Protein AF-A0AAU5HQN7-F1 (afdb_monomer_lite)

Sequence (314 aa):
MLRGQLPGTGDSSRLAAVLTYIGVLVTASVALIGYSINLQTERRLGNEQDEQQRQLRLDAAMRAGQLISPRDSGSAHPAALASGLLALTKLDQAELAVVLLVDLWSCDPDGSQPEPPSGDQRLSKVSHETAILVIDEALRSASTSARLVAAELLCRNATRLHTCNSLHWPRAVDGCWDPTFSPKTKLLIVEALVRMTMSGPAEEGALRSVAVRLYAIWDGDPTPEVKGCIGKFIGKIIGRLDDFGVKQFVHGPKMEMVTIESLQAAARTAADNPDDYLAKLSNELGDALSEWATSCQAQPARPGALATAAALTQ

pLDDT: mean 87.56, std 15.26, range [36.75, 98.38]

Radius of gyration: 32.82 Å; chains: 1; bounding box: 65×96×111 Å

Structure (mmCIF, N/CA/C/O backbone):
data_AF-A0AAU5HQN7-F1
#
_entry.id   AF-A0AAU5HQN7-F1
#
loop_
_atom_site.group_PDB
_atom_site.id
_atom_site.type_symbol
_atom_site.label_atom_id
_atom_site.label_alt_id
_atom_site.label_comp_id
_atom_site.label_asym_id
_atom_site.label_entity_id
_atom_site.label_seq_id
_atom_site.pdbx_PDB_ins_code
_atom_site.Cartn_x
_atom_site.Cartn_y
_atom_site.Cartn_z
_atom_site.occupancy
_atom_site.B_iso_or_equiv
_atom_site.auth_seq_id
_atom_site.auth_comp_id
_atom_site.auth_asym_id
_atom_site.auth_atom_id
_atom_site.pdbx_PDB_model_num
ATOM 1 N N . MET A 1 1 ? 41.418 64.602 -77.510 1.00 43.66 1 MET A N 1
ATOM 2 C CA . MET A 1 1 ? 42.216 63.356 -77.413 1.00 43.66 1 MET A CA 1
ATOM 3 C C . MET A 1 1 ? 42.394 63.063 -75.930 1.00 43.66 1 MET A C 1
ATOM 5 O O . MET A 1 1 ? 42.769 63.985 -75.234 1.00 43.66 1 MET A O 1
ATOM 9 N N . LEU A 1 2 ? 42.076 61.921 -75.329 1.00 42.66 2 LEU A N 1
ATOM 10 C CA . LEU A 1 2 ? 41.657 60.595 -75.775 1.00 42.66 2 LEU A CA 1
ATOM 11 C C . LEU A 1 2 ? 40.648 60.085 -74.730 1.00 42.66 2 LEU A C 1
ATOM 13 O O . LEU A 1 2 ? 40.945 60.060 -73.540 1.00 42.66 2 LEU A O 1
ATOM 17 N N . ARG A 1 3 ? 39.448 59.709 -75.176 1.00 44.56 3 ARG A N 1
ATOM 18 C CA . ARG A 1 3 ? 38.412 59.069 -74.360 1.00 44.56 3 ARG A CA 1
ATOM 19 C C . ARG A 1 3 ? 38.615 57.561 -74.527 1.00 44.56 3 ARG A C 1
ATOM 21 O O . ARG A 1 3 ? 38.278 57.021 -75.574 1.00 44.56 3 ARG A O 1
ATOM 28 N N . GLY A 1 4 ? 39.249 56.915 -73.550 1.00 45.84 4 GLY A N 1
ATOM 29 C CA . GLY A 1 4 ? 39.449 55.465 -73.528 1.00 45.84 4 GLY A CA 1
ATOM 30 C C . GLY A 1 4 ? 38.243 54.769 -72.905 1.00 45.84 4 GLY A C 1
ATOM 31 O O . GLY A 1 4 ? 38.068 54.810 -71.691 1.00 45.84 4 GLY A O 1
ATOM 32 N N . GLN A 1 5 ? 37.398 54.160 -73.733 1.00 49.84 5 GLN A N 1
ATOM 33 C CA . GLN A 1 5 ? 36.413 53.174 -73.291 1.00 49.84 5 GLN A CA 1
ATOM 34 C C . GLN A 1 5 ? 37.139 51.850 -73.021 1.00 49.84 5 GLN A C 1
ATOM 36 O O . GLN A 1 5 ? 37.705 51.255 -73.935 1.00 49.84 5 GLN A O 1
ATOM 41 N N . LEU A 1 6 ? 37.129 51.407 -71.763 1.00 51.81 6 LEU A N 1
ATOM 42 C CA . LEU A 1 6 ? 37.539 50.060 -71.362 1.00 51.81 6 LEU A CA 1
ATOM 43 C C . LEU A 1 6 ? 36.405 49.066 -71.681 1.00 51.81 6 LEU A C 1
ATOM 45 O O . LEU A 1 6 ? 35.270 49.305 -71.260 1.00 51.81 6 LEU A O 1
ATOM 49 N N . PRO A 1 7 ? 36.674 47.965 -72.401 1.00 54.56 7 PRO A N 1
ATOM 50 C CA . PRO A 1 7 ? 35.694 46.918 -72.661 1.00 54.56 7 PRO A CA 1
ATOM 51 C C . PRO A 1 7 ? 35.665 45.881 -71.520 1.00 54.56 7 PRO A C 1
ATOM 53 O O . PRO A 1 7 ? 36.707 45.501 -70.996 1.00 54.56 7 PRO A O 1
ATOM 56 N N . GLY A 1 8 ? 34.468 45.379 -71.185 1.00 56.31 8 GLY A N 1
ATOM 57 C CA . GLY A 1 8 ? 34.268 44.046 -70.590 1.00 56.31 8 GLY A CA 1
ATOM 58 C C . GLY A 1 8 ? 34.309 43.914 -69.059 1.00 56.31 8 GLY A C 1
ATOM 59 O O . GLY A 1 8 ? 35.268 43.385 -68.513 1.00 56.31 8 GLY A O 1
ATOM 60 N N . THR A 1 9 ? 33.231 44.287 -68.356 1.00 57.66 9 THR A N 1
ATOM 61 C CA . THR A 1 9 ? 33.053 44.030 -66.901 1.00 57.66 9 THR A CA 1
ATOM 62 C C . THR A 1 9 ? 31.804 43.203 -66.541 1.00 57.66 9 THR A C 1
ATOM 64 O O . THR A 1 9 ? 31.598 42.884 -65.371 1.00 57.66 9 THR A O 1
ATOM 67 N N . GLY A 1 10 ? 30.977 42.806 -67.517 1.00 61.47 10 GLY A N 1
ATOM 68 C CA . GLY A 1 10 ? 29.719 42.077 -67.275 1.00 61.47 10 GLY A CA 1
ATOM 69 C C . GLY A 1 10 ? 29.874 40.573 -67.005 1.00 61.47 10 GLY A C 1
ATOM 70 O O . GLY A 1 10 ? 29.166 40.026 -66.158 1.00 61.47 10 GLY A O 1
ATOM 71 N N . ASP A 1 11 ? 30.820 39.908 -67.669 1.00 70.75 11 ASP A N 1
ATOM 72 C CA . ASP A 1 11 ? 30.970 38.446 -67.579 1.00 70.75 11 ASP A CA 1
ATOM 73 C C . ASP A 1 11 ? 31.655 38.002 -66.279 1.00 70.75 11 ASP A C 1
ATOM 75 O O . ASP A 1 11 ? 31.263 37.005 -65.669 1.00 70.75 11 ASP A O 1
ATOM 79 N N . SER A 1 12 ? 32.605 38.795 -65.778 1.00 77.19 12 SER A N 1
ATOM 80 C CA . SER A 1 12 ? 33.319 38.514 -64.526 1.00 77.19 12 SER A CA 1
ATOM 81 C C . SER A 1 12 ? 32.403 38.564 -63.298 1.00 77.19 12 SER A C 1
ATOM 83 O O . SER A 1 12 ? 32.567 37.773 -62.372 1.00 77.19 12 SER A O 1
ATOM 85 N N . SER A 1 13 ? 31.406 39.457 -63.289 1.00 79.56 13 SER A N 1
ATOM 86 C CA . SER A 1 13 ? 30.442 39.570 -62.184 1.00 79.56 13 SER A CA 1
ATOM 87 C C . SER A 1 13 ? 29.496 38.364 -62.119 1.00 79.56 13 SER A C 1
ATOM 89 O O . SER A 1 13 ? 29.226 37.850 -61.033 1.00 79.56 13 SER A O 1
ATOM 91 N N . ARG A 1 14 ? 29.051 37.854 -63.276 1.00 79.88 14 ARG A N 1
ATOM 92 C CA . ARG A 1 14 ? 28.218 36.643 -63.352 1.00 79.88 14 ARG A CA 1
ATOM 93 C C . ARG A 1 14 ? 28.992 35.398 -62.927 1.00 79.88 14 ARG A C 1
ATOM 95 O O . ARG A 1 14 ? 28.469 34.601 -62.155 1.00 79.88 14 ARG A O 1
ATOM 102 N N . LEU A 1 15 ? 30.243 35.265 -63.370 1.00 83.44 15 LEU A N 1
ATOM 103 C CA . LEU A 1 15 ? 31.128 34.180 -62.937 1.00 83.44 15 LEU A CA 1
ATOM 104 C C . LEU A 1 15 ? 31.364 34.204 -61.424 1.00 83.44 15 LEU A C 1
ATOM 106 O O . LEU A 1 15 ? 31.245 33.168 -60.775 1.00 83.44 15 LEU A O 1
ATOM 110 N N . ALA A 1 16 ? 31.623 35.380 -60.849 1.00 84.38 16 ALA A N 1
ATOM 111 C CA . ALA A 1 16 ? 31.795 35.523 -59.407 1.00 84.38 16 ALA A CA 1
ATOM 112 C C . ALA A 1 16 ? 30.537 35.097 -58.628 1.00 84.38 16 ALA A C 1
ATOM 114 O O . ALA A 1 16 ? 30.653 34.361 -57.652 1.00 84.38 16 ALA A O 1
ATOM 115 N N . ALA A 1 17 ? 29.342 35.494 -59.078 1.00 84.88 17 ALA A N 1
ATOM 116 C CA . ALA A 1 17 ? 28.079 35.123 -58.434 1.00 84.88 17 ALA A CA 1
ATOM 117 C C . ALA A 1 17 ? 27.776 33.614 -58.511 1.00 84.88 17 ALA A C 1
ATOM 119 O O . ALA A 1 17 ? 27.265 33.026 -57.559 1.00 84.88 17 ALA A O 1
ATOM 120 N N . VAL A 1 18 ? 28.109 32.965 -59.631 1.00 89.38 18 VAL A N 1
ATOM 121 C CA . VAL A 1 18 ? 27.961 31.508 -59.771 1.00 89.38 18 VAL A CA 1
ATOM 122 C C . VAL A 1 18 ? 28.929 30.780 -58.838 1.00 89.38 18 VAL A C 1
ATOM 124 O O . VAL A 1 18 ? 28.530 29.840 -58.153 1.00 89.38 18 VAL A O 1
ATOM 127 N N . LEU A 1 19 ? 30.181 31.234 -58.754 1.00 89.31 19 LEU A N 1
ATOM 128 C CA . LEU A 1 19 ? 31.182 30.635 -57.871 1.00 89.31 19 LEU A CA 1
ATOM 129 C C . LEU A 1 19 ? 30.823 30.794 -56.389 1.00 89.31 19 LEU A C 1
ATOM 131 O O . LEU A 1 19 ? 30.976 29.838 -55.629 1.00 89.31 19 LEU A O 1
ATOM 135 N N . THR A 1 20 ? 30.306 31.953 -55.968 1.00 90.75 20 THR A N 1
ATOM 136 C CA . THR A 1 20 ? 29.852 32.144 -54.582 1.00 90.75 20 THR A CA 1
ATOM 137 C C . THR A 1 20 ? 28.636 31.284 -54.260 1.00 90.75 20 THR A C 1
ATOM 139 O O . THR A 1 20 ? 28.609 30.660 -53.201 1.00 90.75 20 THR A O 1
ATOM 142 N N . TYR A 1 21 ? 27.668 31.175 -55.175 1.00 90.94 21 TYR A N 1
ATOM 143 C CA . TYR A 1 21 ? 26.516 30.288 -55.002 1.00 90.94 21 TYR A CA 1
ATOM 144 C C . TYR A 1 21 ? 26.943 28.822 -54.852 1.00 90.94 21 TYR A C 1
ATOM 146 O O . TYR A 1 21 ? 26.513 28.153 -53.913 1.00 90.94 21 TYR A O 1
ATOM 154 N N . ILE A 1 22 ? 27.846 28.339 -55.716 1.00 93.19 22 ILE A N 1
ATOM 155 C CA . ILE A 1 22 ? 28.408 26.984 -55.615 1.00 93.19 22 ILE A CA 1
ATOM 156 C C . ILE A 1 22 ? 29.134 26.803 -54.277 1.00 93.19 22 ILE A C 1
ATOM 158 O O . ILE A 1 22 ? 28.913 25.801 -53.600 1.00 93.19 22 ILE A O 1
ATOM 162 N N . GLY A 1 23 ? 29.944 27.777 -53.852 1.00 92.62 23 GLY A N 1
ATOM 163 C CA . GLY A 1 23 ? 30.640 27.727 -52.563 1.00 92.62 23 GLY A CA 1
ATOM 164 C C . GLY A 1 23 ? 29.683 27.596 -51.370 1.00 92.62 23 GLY A C 1
ATOM 165 O O . GLY A 1 23 ? 29.909 26.772 -50.479 1.00 92.62 23 GLY A O 1
ATOM 166 N N . VAL A 1 24 ? 28.573 28.342 -51.375 1.00 93.56 24 VAL A N 1
ATOM 167 C CA . VAL A 1 24 ? 27.537 28.253 -50.331 1.00 93.56 24 VAL A CA 1
ATOM 168 C C . VAL A 1 24 ? 26.838 26.893 -50.367 1.00 93.56 24 VAL A C 1
ATOM 170 O O . VAL A 1 24 ? 26.651 26.281 -49.318 1.00 93.56 24 VAL A O 1
ATOM 173 N N . LEU A 1 25 ? 26.500 26.385 -51.554 1.00 93.25 25 LEU A N 1
ATOM 174 C CA . LEU A 1 25 ? 25.797 25.108 -51.714 1.00 93.25 25 LEU A CA 1
ATOM 175 C C . LEU A 1 25 ? 26.663 23.924 -51.255 1.00 93.25 25 LEU A C 1
ATOM 177 O O . LEU A 1 25 ? 26.183 23.041 -50.540 1.00 93.25 25 LEU A O 1
ATOM 181 N N . VAL A 1 26 ? 27.960 23.939 -51.578 1.00 94.38 26 VAL A N 1
ATOM 182 C CA . VAL A 1 26 ? 28.929 22.943 -51.092 1.00 94.38 26 VAL A CA 1
ATOM 183 C C . VAL A 1 26 ? 29.040 23.001 -49.567 1.00 94.38 26 VAL A C 1
ATOM 185 O O . VAL A 1 26 ? 28.938 21.966 -48.910 1.00 94.38 26 VAL A O 1
ATOM 188 N N . THR A 1 27 ? 29.161 24.199 -48.988 1.00 92.81 27 THR A N 1
ATOM 189 C CA . THR A 1 27 ? 29.257 24.373 -47.527 1.00 92.81 27 THR A CA 1
ATOM 190 C C . THR A 1 27 ? 27.991 23.884 -46.815 1.00 92.81 27 THR A C 1
ATOM 192 O O . THR A 1 27 ? 28.081 23.146 -45.834 1.00 92.81 27 THR A O 1
ATOM 195 N N . ALA A 1 28 ? 26.805 24.222 -47.332 1.00 92.00 28 ALA A N 1
ATOM 196 C CA . ALA A 1 28 ? 25.529 23.772 -46.775 1.00 92.00 28 ALA A CA 1
ATOM 197 C C . ALA A 1 28 ? 25.362 22.245 -46.868 1.00 92.00 28 ALA A C 1
ATOM 199 O O . ALA A 1 28 ? 24.887 21.617 -45.923 1.00 92.00 28 ALA A O 1
ATOM 200 N N . SER A 1 29 ? 25.802 21.635 -47.973 1.00 92.25 29 SER A N 1
ATOM 201 C CA . SER A 1 29 ? 25.748 20.179 -48.158 1.00 92.25 29 SER A CA 1
ATOM 202 C C . SER A 1 29 ? 26.649 19.452 -47.158 1.00 92.25 29 SER A C 1
ATOM 204 O O . SER A 1 29 ? 26.220 18.489 -46.528 1.00 92.25 29 SER A O 1
ATOM 206 N N . VAL A 1 30 ? 27.873 19.948 -46.949 1.00 94.81 30 VAL A N 1
ATOM 207 C CA . VAL A 1 30 ? 28.801 19.398 -45.948 1.00 94.81 30 VAL A CA 1
ATOM 208 C C . VAL A 1 30 ? 28.237 19.550 -44.531 1.00 94.81 30 VAL A C 1
ATOM 210 O O . VAL A 1 30 ? 28.310 18.604 -43.748 1.00 94.81 30 VAL A O 1
ATOM 213 N N . ALA A 1 31 ? 27.612 20.688 -44.211 1.00 92.62 31 ALA A N 1
ATOM 214 C CA . ALA A 1 31 ? 26.986 20.912 -42.907 1.00 92.62 31 ALA A CA 1
ATOM 215 C C . ALA A 1 31 ? 25.804 19.960 -42.646 1.00 92.62 31 ALA A C 1
ATOM 217 O O . ALA A 1 31 ? 25.703 19.399 -41.556 1.00 92.62 31 ALA A O 1
ATOM 218 N N . LEU A 1 32 ? 24.940 19.726 -43.643 1.00 93.31 32 LEU A N 1
ATOM 219 C CA . LEU A 1 32 ? 23.824 18.778 -43.525 1.00 93.31 32 LEU A CA 1
ATOM 220 C C . LEU A 1 32 ? 24.306 17.335 -43.355 1.00 93.31 32 LEU A C 1
ATOM 222 O O . LEU A 1 32 ? 23.774 16.610 -42.514 1.00 93.31 32 LEU A O 1
ATOM 226 N N . ILE A 1 33 ? 25.335 16.929 -44.104 1.00 94.69 33 ILE A N 1
ATOM 227 C CA . ILE A 1 33 ? 25.952 15.607 -43.944 1.00 94.69 33 ILE A CA 1
ATOM 228 C C . ILE A 1 33 ? 26.532 15.480 -42.531 1.00 94.69 33 ILE A C 1
ATOM 230 O O . ILE A 1 33 ? 26.215 14.513 -41.839 1.00 94.69 33 ILE A O 1
ATOM 234 N N . GLY A 1 34 ? 27.287 16.479 -42.064 1.00 93.12 34 GLY A N 1
ATOM 235 C CA . GLY A 1 34 ? 27.843 16.508 -40.709 1.00 93.12 34 GLY A CA 1
ATOM 236 C C . GLY A 1 34 ? 26.772 16.405 -39.621 1.00 93.12 34 GLY A C 1
ATOM 237 O O . GLY A 1 34 ? 26.901 15.592 -38.709 1.00 93.12 34 GLY A O 1
ATOM 238 N N . TYR A 1 35 ? 25.673 17.150 -39.756 1.00 94.50 35 TYR A N 1
ATOM 239 C CA . TYR A 1 35 ? 24.540 17.074 -38.834 1.00 94.50 35 TYR A CA 1
ATOM 240 C C . TYR A 1 35 ? 23.875 15.690 -38.841 1.00 94.50 35 TYR A C 1
ATOM 242 O O . TYR A 1 35 ? 23.595 15.136 -37.780 1.00 94.50 35 TYR A O 1
ATOM 250 N N . SER A 1 36 ? 23.663 15.097 -40.022 1.00 90.00 36 SER A N 1
ATOM 251 C CA . SER A 1 36 ? 23.055 13.765 -40.135 1.00 90.00 36 SER A CA 1
ATOM 252 C C . SER A 1 36 ? 23.919 12.669 -39.503 1.00 90.00 36 SER A C 1
ATOM 254 O O . SER A 1 36 ? 23.389 11.794 -38.817 1.00 90.00 36 SER A O 1
ATOM 256 N N . ILE A 1 37 ? 25.244 12.757 -39.670 1.00 93.94 37 ILE A N 1
ATOM 257 C CA . ILE A 1 37 ? 26.203 11.849 -39.038 1.00 93.94 37 ILE A CA 1
ATOM 258 C C . ILE A 1 37 ? 26.160 12.039 -37.522 1.00 93.94 37 ILE A C 1
ATOM 260 O O . ILE A 1 37 ? 26.040 11.046 -36.811 1.00 93.94 37 ILE A O 1
ATOM 264 N N . ASN A 1 38 ? 26.163 13.287 -37.034 1.00 92.69 38 ASN A N 1
ATOM 265 C CA . ASN A 1 38 ? 26.100 13.569 -35.600 1.00 92.69 38 ASN A CA 1
ATOM 266 C C . ASN A 1 38 ? 24.829 12.991 -34.952 1.00 92.69 38 ASN A C 1
ATOM 268 O O . ASN A 1 38 ? 24.885 12.361 -33.899 1.00 92.69 38 ASN A O 1
ATOM 272 N N . LEU A 1 39 ? 23.682 13.123 -35.623 1.00 91.12 39 LEU A N 1
ATOM 273 C CA . LEU A 1 39 ? 22.413 12.594 -35.123 1.00 91.12 39 LEU A CA 1
ATOM 274 C C . LEU A 1 39 ? 22.401 11.056 -35.069 1.00 91.12 39 LEU A C 1
ATOM 276 O O . LEU A 1 39 ? 21.823 10.460 -34.160 1.00 91.12 39 LEU A O 1
ATOM 280 N N . GLN A 1 40 ? 23.032 10.392 -36.042 1.00 89.50 40 GLN A N 1
ATOM 281 C CA . GLN A 1 40 ? 23.175 8.936 -36.032 1.00 89.50 40 GLN A CA 1
ATOM 282 C C . GLN A 1 40 ? 24.149 8.468 -34.951 1.00 89.50 40 GLN A C 1
ATOM 284 O O . GLN A 1 40 ? 23.870 7.472 -34.283 1.00 89.50 40 GLN A O 1
ATOM 289 N N . THR A 1 41 ? 25.259 9.183 -34.747 1.00 92.69 41 THR A N 1
ATOM 290 C CA . THR A 1 41 ? 26.216 8.859 -33.685 1.00 92.69 41 THR A CA 1
ATOM 291 C C . THR A 1 41 ? 25.608 9.058 -32.306 1.00 92.69 41 THR A C 1
ATOM 293 O O . THR A 1 41 ? 25.773 8.183 -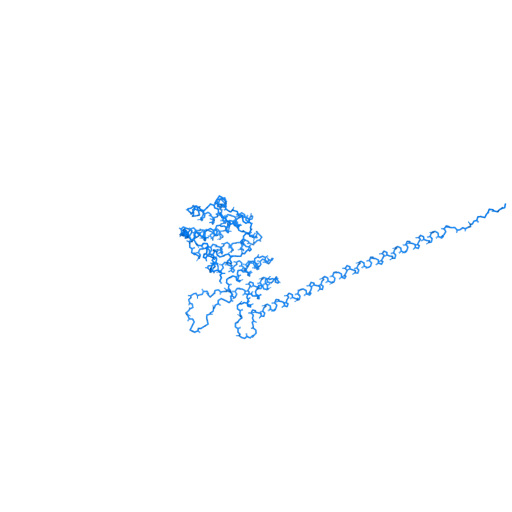31.467 1.00 92.69 41 THR A O 1
ATOM 296 N N . GLU A 1 42 ? 24.837 10.124 -32.080 1.00 91.94 42 GLU A N 1
ATOM 297 C CA . GLU A 1 42 ? 24.133 10.352 -30.811 1.00 91.94 42 GLU A CA 1
ATOM 298 C C . GLU A 1 42 ? 23.112 9.245 -30.523 1.00 91.94 42 GLU A C 1
ATOM 300 O O . GLU A 1 42 ? 23.083 8.708 -29.419 1.00 91.94 42 GLU A O 1
ATOM 305 N N . ARG A 1 43 ? 22.326 8.825 -31.526 1.00 91.88 43 ARG A N 1
ATOM 306 C CA . ARG A 1 43 ? 21.388 7.698 -31.371 1.00 91.88 43 ARG A CA 1
ATOM 307 C C . ARG A 1 43 ? 22.098 6.380 -31.091 1.00 91.88 43 ARG A C 1
ATOM 309 O O . ARG A 1 43 ? 21.640 5.605 -30.260 1.00 91.88 43 ARG A O 1
ATOM 316 N N . ARG A 1 44 ? 23.205 6.111 -31.786 1.00 92.12 44 ARG A N 1
ATOM 317 C CA . ARG A 1 44 ? 23.986 4.891 -31.573 1.00 92.12 44 ARG A CA 1
ATOM 318 C C . ARG A 1 44 ? 24.626 4.878 -30.186 1.00 92.12 44 ARG A C 1
ATOM 320 O O . ARG A 1 44 ? 24.531 3.862 -29.511 1.00 92.12 44 ARG A O 1
ATOM 327 N N . LEU A 1 45 ? 25.216 5.994 -29.759 1.00 93.19 45 LEU A N 1
ATOM 328 C CA . LEU A 1 45 ? 25.787 6.142 -28.421 1.00 93.19 45 LEU A CA 1
ATOM 329 C C . LEU A 1 45 ? 24.714 5.991 -27.339 1.00 93.19 45 LEU A C 1
ATOM 331 O O . LEU A 1 45 ? 24.958 5.299 -26.359 1.00 93.19 45 LEU A O 1
ATOM 335 N N . GLY A 1 46 ? 23.522 6.563 -27.541 1.00 91.69 46 GLY A N 1
ATOM 336 C CA . GLY A 1 46 ? 22.384 6.367 -26.639 1.00 91.69 46 GLY A CA 1
ATOM 337 C C . GLY A 1 46 ? 21.987 4.894 -26.520 1.00 91.69 46 GLY A C 1
ATOM 338 O O . GLY A 1 46 ? 21.914 4.364 -25.418 1.00 91.69 46 GLY A O 1
ATOM 339 N N . ASN A 1 47 ? 21.841 4.196 -27.651 1.00 92.44 47 ASN A N 1
ATOM 340 C CA . ASN A 1 47 ? 21.509 2.769 -27.651 1.00 92.44 47 ASN A CA 1
ATOM 341 C C . ASN A 1 47 ? 22.600 1.905 -26.990 1.00 92.44 47 ASN A C 1
ATOM 343 O O . ASN A 1 47 ? 22.279 0.980 -26.248 1.00 92.44 47 ASN A O 1
ATOM 347 N N . GLU A 1 48 ? 23.882 2.192 -27.247 1.00 93.31 48 GLU A N 1
ATOM 348 C CA . GLU A 1 48 ? 25.006 1.472 -26.631 1.00 93.31 48 GLU A CA 1
ATOM 349 C C . GLU A 1 48 ? 25.054 1.710 -25.110 1.00 93.31 48 GLU A C 1
ATOM 351 O O . GLU A 1 48 ? 25.307 0.774 -24.350 1.00 93.31 48 GLU A O 1
ATOM 356 N N . GLN A 1 49 ? 24.754 2.929 -24.646 1.00 92.25 49 GLN A N 1
ATOM 357 C CA . GLN A 1 49 ? 24.642 3.245 -23.218 1.00 92.25 49 GLN A CA 1
ATOM 358 C C . GLN A 1 49 ? 23.461 2.526 -22.557 1.00 92.25 49 GLN A C 1
ATOM 360 O O . GLN A 1 49 ? 23.635 1.936 -21.489 1.00 92.25 49 GLN A O 1
ATOM 365 N N . ASP A 1 50 ? 22.291 2.512 -23.197 1.00 90.62 50 ASP A N 1
ATOM 366 C CA . ASP A 1 50 ? 21.108 1.807 -22.695 1.00 90.62 50 ASP A CA 1
ATOM 367 C C . ASP A 1 50 ? 21.354 0.294 -22.596 1.00 90.62 50 ASP A C 1
ATOM 369 O O . ASP A 1 50 ? 20.977 -0.347 -21.608 1.00 90.62 50 ASP A O 1
ATOM 373 N N . GLU A 1 51 ? 22.031 -0.292 -23.589 1.00 92.44 51 GLU A N 1
ATOM 374 C CA . GLU A 1 51 ? 22.398 -1.707 -23.580 1.00 92.44 51 GLU A CA 1
ATOM 375 C C . GLU A 1 51 ? 23.406 -2.025 -22.468 1.00 92.44 51 GLU A C 1
ATOM 377 O O . GLU A 1 51 ? 23.195 -2.972 -21.705 1.00 92.44 51 GLU A O 1
ATOM 382 N N . GLN A 1 52 ? 24.453 -1.210 -22.306 1.00 91.31 52 GLN A N 1
ATOM 383 C CA . GLN A 1 52 ? 25.412 -1.358 -21.207 1.00 91.31 52 GLN A CA 1
ATOM 384 C C . GLN A 1 52 ? 24.728 -1.222 -19.843 1.00 91.31 52 GLN A C 1
ATOM 386 O O . GLN A 1 52 ? 24.958 -2.038 -18.950 1.00 91.31 52 GLN A O 1
ATOM 391 N N . GLN A 1 53 ? 23.834 -0.246 -19.678 1.00 87.19 53 GLN A N 1
ATOM 392 C CA . GLN A 1 53 ? 23.074 -0.067 -18.444 1.00 87.19 53 GLN A CA 1
ATOM 393 C C . GLN A 1 53 ? 22.173 -1.273 -18.161 1.00 87.19 53 GLN A C 1
ATOM 395 O O . GLN A 1 53 ? 22.075 -1.716 -17.015 1.00 87.19 53 GLN A O 1
ATOM 400 N N . ARG A 1 54 ? 21.545 -1.851 -19.191 1.00 85.56 54 ARG A N 1
ATOM 401 C CA . ARG A 1 54 ? 20.754 -3.079 -19.056 1.00 85.56 54 ARG A CA 1
ATOM 402 C C . ARG A 1 54 ? 21.620 -4.270 -18.648 1.00 85.56 54 ARG A C 1
ATOM 404 O O . ARG A 1 54 ? 21.220 -5.013 -17.753 1.00 85.56 54 ARG A O 1
ATOM 411 N N . GLN A 1 55 ? 22.799 -4.436 -19.245 1.00 89.62 55 GLN A N 1
ATOM 412 C CA . GLN A 1 55 ? 23.745 -5.496 -18.878 1.00 89.62 55 GLN A CA 1
ATOM 413 C C . GLN A 1 55 ? 24.226 -5.347 -17.429 1.00 89.62 55 GLN A C 1
ATOM 415 O O . GLN A 1 55 ? 24.207 -6.321 -16.679 1.00 89.62 55 GLN A O 1
ATOM 420 N N . LEU A 1 56 ? 24.570 -4.128 -17.002 1.00 89.69 56 LEU A N 1
ATOM 421 C CA . LEU A 1 56 ? 24.967 -3.846 -15.620 1.00 89.69 56 LEU A CA 1
ATOM 422 C C . LEU A 1 56 ? 23.830 -4.120 -14.630 1.00 89.69 56 LEU A C 1
ATOM 424 O O . LEU A 1 56 ? 24.072 -4.683 -13.565 1.00 89.69 56 LEU A O 1
ATOM 428 N N . ARG A 1 57 ? 22.583 -3.774 -14.979 1.00 85.56 57 ARG A N 1
ATOM 429 C CA . ARG A 1 57 ? 21.406 -4.096 -14.155 1.00 85.56 57 ARG A CA 1
ATOM 430 C C . ARG A 1 57 ? 21.191 -5.602 -14.028 1.00 85.56 57 ARG A C 1
ATOM 432 O O . ARG A 1 57 ? 20.873 -6.067 -12.937 1.00 85.56 57 ARG A O 1
ATOM 439 N N . LEU A 1 58 ? 21.390 -6.359 -15.107 1.00 88.06 58 LEU A N 1
ATOM 440 C CA . LEU A 1 58 ? 21.287 -7.819 -15.089 1.00 88.06 58 LEU A CA 1
ATOM 441 C C . LEU A 1 58 ? 22.397 -8.462 -14.253 1.00 88.06 58 LEU A C 1
ATOM 443 O O . LEU A 1 58 ? 22.089 -9.309 -13.419 1.00 88.06 58 LEU A O 1
ATOM 447 N N . ASP A 1 59 ? 23.656 -8.039 -14.405 1.00 90.06 59 ASP A N 1
ATOM 448 C CA . ASP A 1 59 ? 24.760 -8.541 -13.571 1.00 90.06 59 ASP A CA 1
ATOM 449 C C . ASP A 1 59 ? 24.527 -8.196 -12.089 1.00 90.06 59 ASP A C 1
ATOM 451 O O . ASP A 1 59 ? 24.644 -9.053 -11.214 1.00 90.06 59 ASP A O 1
ATOM 455 N N . ALA A 1 60 ? 24.082 -6.971 -11.790 1.00 86.75 60 ALA A N 1
ATOM 456 C CA . ALA A 1 60 ? 23.726 -6.574 -10.430 1.00 86.75 60 ALA A CA 1
ATOM 457 C C . ALA A 1 60 ? 22.575 -7.422 -9.854 1.00 86.75 60 ALA A C 1
ATOM 459 O O . ALA A 1 60 ? 22.661 -7.862 -8.707 1.00 86.75 60 ALA A O 1
ATOM 460 N N . ALA A 1 61 ? 21.536 -7.715 -10.644 1.00 86.81 61 ALA A N 1
ATOM 461 C CA . ALA A 1 61 ? 20.433 -8.580 -10.229 1.00 86.81 61 ALA A CA 1
ATOM 462 C C . ALA A 1 61 ? 20.890 -10.035 -10.022 1.00 86.81 61 ALA A C 1
ATOM 464 O O . ALA A 1 61 ? 20.493 -10.674 -9.048 1.00 86.81 61 ALA A O 1
ATOM 465 N N . MET A 1 62 ? 21.778 -10.550 -10.880 1.00 87.38 62 MET A N 1
ATOM 466 C CA . MET A 1 62 ? 22.379 -11.877 -10.719 1.00 87.38 62 MET A CA 1
ATOM 467 C C . MET A 1 62 ? 23.204 -11.969 -9.433 1.00 87.38 62 MET A C 1
ATOM 469 O O . MET A 1 62 ? 23.076 -12.945 -8.694 1.00 87.38 62 MET A O 1
ATOM 473 N N . ARG A 1 63 ? 24.013 -10.948 -9.127 1.00 87.94 63 ARG A N 1
ATOM 474 C CA . ARG A 1 63 ? 24.769 -10.871 -7.867 1.00 87.94 63 ARG A CA 1
ATOM 475 C C . ARG A 1 63 ? 23.842 -10.771 -6.658 1.00 87.94 63 ARG A C 1
ATOM 477 O O . ARG A 1 63 ? 24.071 -11.462 -5.672 1.00 87.94 63 ARG A O 1
ATOM 484 N N . ALA A 1 64 ? 22.768 -9.985 -6.742 1.00 86.31 64 ALA A N 1
ATOM 485 C CA . ALA A 1 64 ? 21.750 -9.927 -5.695 1.00 86.31 64 ALA A CA 1
ATOM 486 C C . ALA A 1 64 ? 21.086 -11.300 -5.470 1.00 86.31 64 ALA A C 1
ATOM 488 O O . ALA A 1 64 ? 20.916 -11.717 -4.328 1.00 86.31 64 ALA A O 1
ATOM 489 N N . GLY A 1 65 ? 20.807 -12.053 -6.538 1.00 81.94 65 GLY A N 1
ATOM 490 C CA . GLY A 1 65 ? 20.324 -13.434 -6.449 1.00 81.94 65 GLY A CA 1
ATOM 491 C C . GLY A 1 65 ? 21.330 -14.393 -5.799 1.00 81.94 65 GLY A C 1
ATOM 492 O O . GLY A 1 65 ? 20.941 -15.235 -4.991 1.00 81.94 65 GLY A O 1
ATOM 493 N N . GLN A 1 66 ? 22.630 -14.237 -6.074 1.00 86.88 66 GLN A N 1
ATOM 494 C CA . GLN A 1 66 ? 23.689 -15.027 -5.424 1.00 86.88 66 GLN A CA 1
ATOM 495 C C . GLN A 1 66 ? 23.785 -14.763 -3.915 1.00 86.88 66 GLN A C 1
ATOM 497 O O . GLN A 1 66 ? 24.101 -15.681 -3.164 1.00 86.88 66 GLN A O 1
ATOM 502 N N . LEU A 1 67 ? 23.472 -13.545 -3.455 1.00 82.69 67 LEU A N 1
ATOM 503 C CA . LEU A 1 67 ? 23.370 -13.249 -2.019 1.00 82.69 67 LEU A CA 1
ATOM 504 C C . LEU A 1 67 ? 22.188 -13.975 -1.362 1.00 82.69 67 LEU A C 1
ATOM 506 O O . LEU A 1 67 ? 22.243 -14.282 -0.172 1.00 82.69 67 LEU A O 1
ATOM 510 N N . ILE A 1 68 ? 21.133 -14.252 -2.134 1.00 83.69 68 ILE A N 1
ATOM 511 C CA . ILE A 1 68 ? 19.931 -14.944 -1.659 1.00 83.69 68 ILE A CA 1
ATOM 512 C C . ILE A 1 68 ? 20.139 -16.462 -1.589 1.00 83.69 68 ILE A C 1
ATOM 514 O O . ILE A 1 68 ? 19.6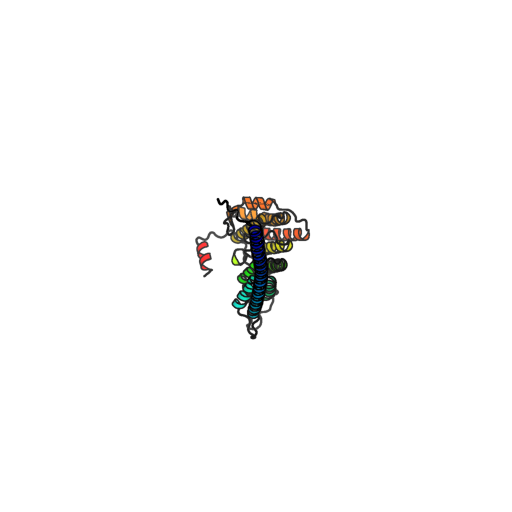16 -17.119 -0.690 1.00 83.69 68 ILE A O 1
ATOM 518 N N . SER A 1 69 ? 20.931 -17.015 -2.509 1.00 81.62 69 SER A N 1
ATOM 519 C CA . SER A 1 69 ? 21.260 -18.444 -2.587 1.00 81.62 69 SER A CA 1
ATOM 520 C C . SER A 1 69 ? 22.780 -18.658 -2.599 1.00 81.62 69 SER A C 1
ATOM 522 O O . SER A 1 69 ? 23.364 -18.806 -3.680 1.00 81.62 69 SER A O 1
ATOM 524 N N . PRO A 1 70 ? 23.438 -18.671 -1.422 1.00 77.50 70 PRO A N 1
ATOM 525 C CA . PRO A 1 70 ? 24.859 -18.971 -1.329 1.00 77.50 70 PRO A CA 1
ATOM 526 C C . PRO A 1 70 ? 25.137 -20.350 -1.935 1.00 77.50 70 PRO A C 1
ATOM 528 O O . PRO A 1 70 ? 24.377 -21.294 -1.731 1.00 77.50 70 PRO A O 1
ATOM 531 N N . ARG A 1 71 ? 26.224 -20.467 -2.704 1.00 76.31 71 ARG A N 1
ATOM 532 C CA . ARG A 1 71 ? 26.647 -21.753 -3.292 1.00 76.31 71 ARG A CA 1
ATOM 533 C C . ARG A 1 71 ? 27.178 -22.726 -2.245 1.00 76.31 71 ARG A C 1
ATOM 535 O O . ARG A 1 71 ? 27.080 -23.935 -2.433 1.00 76.31 71 ARG A O 1
ATOM 542 N N . ASP A 1 72 ? 27.733 -22.189 -1.168 1.00 76.31 72 ASP A N 1
ATOM 543 C CA . ASP A 1 72 ? 28.185 -22.972 -0.031 1.00 76.31 72 ASP A CA 1
ATOM 544 C C . ASP A 1 72 ? 26.966 -23.310 0.824 1.00 76.31 72 ASP A C 1
ATOM 546 O O . ASP A 1 72 ? 26.111 -22.457 1.044 1.00 76.31 72 ASP A O 1
ATOM 550 N N . SER A 1 73 ? 26.874 -24.554 1.291 1.00 67.81 73 SER A N 1
ATOM 551 C CA . SER A 1 73 ? 25.702 -25.173 1.933 1.00 67.81 73 SER A CA 1
ATOM 552 C C . SER A 1 73 ? 25.235 -24.541 3.261 1.00 67.81 73 SER A C 1
ATOM 554 O O . SER A 1 73 ? 24.536 -25.190 4.036 1.00 67.81 73 SER A O 1
ATOM 556 N N . GLY A 1 74 ? 25.635 -23.305 3.561 1.00 78.06 74 GLY A N 1
ATOM 557 C CA . GLY A 1 74 ? 25.170 -22.524 4.699 1.00 78.06 74 GLY A CA 1
ATOM 558 C C . GLY A 1 74 ? 23.871 -21.773 4.402 1.00 78.06 74 GLY A C 1
ATOM 559 O O . GLY A 1 74 ? 23.598 -21.366 3.272 1.00 78.06 74 GLY A O 1
ATOM 560 N N . SER A 1 75 ? 23.064 -21.552 5.440 1.00 79.00 75 SER A N 1
ATOM 561 C CA . SER A 1 75 ? 21.949 -20.611 5.361 1.00 79.00 75 SER A CA 1
ATOM 562 C C . SER A 1 75 ? 22.482 -19.204 5.071 1.00 79.00 75 SER A C 1
ATOM 564 O O . SER A 1 75 ? 23.469 -18.754 5.655 1.00 79.00 75 SER A O 1
ATOM 566 N N . ALA A 1 76 ? 21.841 -18.502 4.135 1.00 84.00 76 ALA A N 1
ATOM 567 C CA . ALA A 1 76 ? 22.198 -17.125 3.829 1.00 84.00 76 ALA A CA 1
ATOM 568 C C . ALA A 1 76 ? 22.047 -16.248 5.079 1.00 84.00 76 ALA A C 1
ATOM 570 O O . ALA A 1 76 ? 21.040 -16.328 5.786 1.00 84.00 76 ALA A O 1
ATOM 571 N N . HIS A 1 77 ? 23.031 -15.383 5.327 1.00 88.06 77 HIS A N 1
ATOM 572 C CA . HIS A 1 77 ? 22.954 -14.427 6.425 1.00 88.06 77 HIS A CA 1
ATOM 573 C C . HIS A 1 77 ? 21.748 -13.485 6.208 1.00 88.06 77 HIS A C 1
ATOM 575 O O . HIS A 1 77 ? 21.627 -12.925 5.114 1.00 88.06 77 HIS A O 1
ATOM 581 N N . PRO A 1 78 ? 20.887 -13.229 7.215 1.00 88.50 78 PRO A N 1
ATOM 582 C CA . PRO A 1 78 ? 19.679 -12.408 7.050 1.00 88.50 78 PRO A CA 1
ATOM 583 C C . PRO A 1 78 ? 19.940 -11.020 6.450 1.00 88.50 78 PRO A C 1
ATOM 585 O O . PRO A 1 78 ? 19.193 -10.552 5.596 1.00 88.50 78 PRO A O 1
ATOM 588 N N . ALA A 1 79 ? 21.053 -10.381 6.829 1.00 89.44 79 ALA A N 1
ATOM 589 C CA . ALA A 1 79 ? 21.458 -9.100 6.244 1.00 89.44 79 ALA A CA 1
ATOM 590 C C . ALA A 1 79 ? 21.747 -9.193 4.732 1.00 89.44 79 ALA A C 1
ATOM 592 O O . ALA A 1 79 ? 21.389 -8.283 3.990 1.00 89.44 79 ALA A O 1
ATOM 593 N N . ALA A 1 80 ? 22.343 -10.295 4.259 1.00 91.12 80 ALA A N 1
ATOM 594 C CA . ALA A 1 80 ? 22.604 -10.507 2.836 1.00 91.12 80 ALA A CA 1
ATOM 595 C C . ALA A 1 80 ? 21.300 -10.732 2.055 1.00 91.12 80 ALA A C 1
ATOM 597 O O . ALA A 1 80 ? 21.145 -10.176 0.969 1.00 91.12 80 ALA A O 1
ATOM 598 N N . LEU A 1 81 ? 20.336 -11.460 2.638 1.00 93.25 81 LEU A N 1
ATOM 599 C CA . LEU A 1 81 ? 18.987 -11.609 2.080 1.00 93.25 81 LEU A CA 1
ATOM 600 C C . LEU A 1 81 ? 18.284 -10.257 1.951 1.00 93.25 81 LEU A C 1
ATOM 602 O O . LEU A 1 81 ? 17.784 -9.920 0.880 1.00 93.25 81 LEU A O 1
ATOM 606 N N . ALA A 1 82 ? 18.294 -9.462 3.024 1.00 92.88 82 ALA A N 1
ATOM 607 C CA . ALA A 1 82 ? 17.710 -8.127 3.045 1.00 92.88 82 ALA A CA 1
ATOM 608 C C . ALA A 1 82 ? 18.337 -7.217 1.978 1.00 92.88 82 ALA A C 1
ATOM 610 O O . ALA A 1 82 ? 17.623 -6.610 1.181 1.00 92.88 82 ALA A O 1
ATOM 611 N N . SER A 1 83 ? 19.672 -7.163 1.915 1.00 92.38 83 SER A N 1
ATOM 612 C CA . SER A 1 83 ? 20.387 -6.388 0.897 1.00 92.38 83 SER A CA 1
ATOM 613 C C . SER A 1 83 ? 20.090 -6.873 -0.522 1.00 92.38 83 SER A C 1
ATOM 615 O O . SER A 1 83 ? 19.880 -6.043 -1.401 1.00 92.38 83 SER A O 1
ATOM 617 N N . GLY A 1 84 ? 20.027 -8.188 -0.753 1.00 94.56 84 GLY A N 1
ATOM 618 C CA . GLY A 1 84 ? 19.691 -8.766 -2.054 1.00 94.56 84 GLY A CA 1
ATOM 619 C C . GLY A 1 84 ? 18.279 -8.391 -2.509 1.00 94.56 84 GLY A C 1
ATOM 620 O O . GLY A 1 84 ? 18.105 -7.899 -3.622 1.00 94.56 84 GLY A O 1
ATOM 621 N N . LEU A 1 85 ? 17.279 -8.541 -1.636 1.00 95.56 85 LEU A N 1
ATOM 622 C CA . LEU A 1 85 ? 15.889 -8.188 -1.944 1.00 95.56 85 LEU A CA 1
ATOM 623 C C . LEU A 1 85 ? 15.720 -6.689 -2.226 1.00 95.56 85 LEU A C 1
ATOM 625 O O . LEU A 1 85 ? 15.080 -6.319 -3.208 1.00 95.56 85 LEU A O 1
ATOM 629 N N . LEU A 1 86 ? 16.328 -5.823 -1.411 1.00 94.62 86 LEU A N 1
ATOM 630 C CA . LEU A 1 86 ? 16.278 -4.372 -1.619 1.00 94.62 86 LEU A CA 1
ATOM 631 C C . LEU A 1 86 ? 17.046 -3.939 -2.877 1.00 94.62 86 LEU A C 1
ATOM 633 O O . LEU A 1 86 ? 16.628 -3.014 -3.569 1.00 94.62 86 LEU A O 1
ATOM 637 N N . ALA A 1 87 ? 18.152 -4.607 -3.212 1.00 94.12 87 ALA A N 1
ATOM 638 C CA . ALA A 1 87 ? 18.858 -4.352 -4.462 1.00 94.12 87 ALA A CA 1
ATOM 639 C C . ALA A 1 87 ? 17.992 -4.724 -5.675 1.00 94.12 87 ALA A C 1
ATOM 641 O O . ALA A 1 87 ? 17.918 -3.946 -6.623 1.00 94.12 87 ALA A O 1
ATOM 642 N N . LEU A 1 88 ? 17.287 -5.862 -5.635 1.00 94.44 88 LEU A N 1
ATOM 643 C CA . LEU A 1 88 ? 16.371 -6.265 -6.707 1.00 94.44 88 LEU A CA 1
ATOM 644 C C . LEU A 1 88 ? 15.259 -5.234 -6.926 1.00 94.44 88 LEU A C 1
ATOM 646 O O . LEU A 1 88 ? 15.003 -4.855 -8.069 1.00 94.44 88 LEU A O 1
ATOM 650 N N . THR A 1 89 ? 14.639 -4.716 -5.862 1.00 94.69 89 THR A N 1
ATOM 651 C CA . THR A 1 89 ? 13.599 -3.690 -6.024 1.00 94.69 89 THR A CA 1
ATOM 652 C C . THR A 1 89 ? 14.158 -2.392 -6.618 1.00 94.69 89 THR A C 1
ATOM 654 O O . THR A 1 89 ? 13.540 -1.823 -7.516 1.00 94.69 89 THR A O 1
ATOM 657 N N . LYS A 1 90 ? 15.369 -1.966 -6.226 1.00 92.69 90 LYS A N 1
ATOM 658 C CA . LYS A 1 90 ? 16.044 -0.784 -6.802 1.00 92.69 90 LYS A CA 1
ATOM 659 C C . LYS A 1 90 ? 16.516 -0.962 -8.248 1.00 92.69 90 LYS A C 1
ATOM 661 O O . LYS A 1 90 ? 16.730 0.031 -8.940 1.00 92.69 90 LYS A O 1
ATOM 666 N N . LEU A 1 91 ? 16.651 -2.200 -8.717 1.00 92.81 91 LEU A N 1
ATOM 667 C CA . LEU A 1 91 ? 16.969 -2.540 -10.108 1.00 92.81 91 LEU A CA 1
ATOM 668 C C . LEU A 1 91 ? 15.717 -2.712 -10.987 1.00 92.81 91 LEU A C 1
ATOM 670 O O . LEU A 1 91 ? 15.824 -3.248 -12.090 1.00 92.81 91 LEU A O 1
ATOM 674 N N . ASP A 1 92 ? 14.552 -2.260 -10.509 1.00 93.50 92 ASP A N 1
ATOM 675 C CA . ASP A 1 92 ? 13.249 -2.412 -11.172 1.00 93.50 92 ASP A CA 1
ATOM 676 C C . ASP A 1 92 ? 12.855 -3.888 -11.383 1.00 93.50 92 ASP A C 1
ATOM 678 O O . ASP A 1 92 ? 12.150 -4.254 -12.318 1.00 93.50 92 ASP A O 1
ATOM 682 N N . GLN A 1 93 ? 13.330 -4.769 -10.494 1.00 95.38 93 GLN A N 1
ATOM 683 C CA . GLN A 1 93 ? 12.975 -6.192 -10.440 1.00 95.38 93 GLN A CA 1
ATOM 684 C C . GLN A 1 93 ? 12.037 -6.470 -9.259 1.00 95.38 93 GLN A C 1
ATOM 686 O O . GLN A 1 93 ? 12.197 -7.450 -8.528 1.00 95.38 93 GLN A O 1
ATOM 691 N N . ALA A 1 94 ? 11.056 -5.585 -9.050 1.00 96.50 94 ALA A N 1
ATOM 692 C CA . ALA A 1 94 ? 10.116 -5.676 -7.935 1.00 96.50 94 ALA A CA 1
ATOM 693 C C . ALA A 1 94 ? 9.321 -6.991 -7.935 1.00 96.50 94 ALA A C 1
ATOM 695 O O . ALA A 1 94 ? 9.133 -7.571 -6.872 1.00 96.50 94 ALA A O 1
ATOM 696 N N . GLU A 1 95 ? 8.914 -7.492 -9.109 1.00 96.12 95 GLU A N 1
ATOM 697 C CA . GLU A 1 95 ? 8.212 -8.779 -9.243 1.00 96.12 95 GLU A CA 1
ATOM 698 C C . GLU A 1 95 ? 9.036 -9.945 -8.690 1.00 96.12 95 GLU A C 1
ATOM 700 O O . GLU A 1 95 ? 8.553 -10.709 -7.857 1.00 96.12 95 GLU A O 1
ATOM 705 N N . LEU A 1 96 ? 10.304 -10.055 -9.098 1.00 94.88 96 LEU A N 1
ATOM 706 C CA . LEU A 1 96 ? 11.191 -11.104 -8.602 1.00 94.88 96 LEU A CA 1
ATOM 707 C C . LEU A 1 96 ? 11.435 -10.955 -7.096 1.00 94.88 96 LEU A C 1
ATOM 709 O O . LEU A 1 96 ? 11.414 -11.946 -6.370 1.00 94.88 96 LEU A O 1
ATOM 713 N N . ALA A 1 97 ? 11.631 -9.723 -6.619 1.00 96.62 97 ALA A N 1
ATOM 714 C CA . ALA A 1 97 ? 11.853 -9.458 -5.204 1.00 96.62 97 ALA A CA 1
ATOM 715 C C . ALA A 1 97 ? 10.661 -9.902 -4.342 1.00 96.62 97 ALA A C 1
ATOM 717 O O . ALA A 1 97 ? 10.867 -10.562 -3.325 1.00 96.62 97 ALA A O 1
ATOM 718 N N . VAL A 1 98 ? 9.420 -9.595 -4.748 1.00 96.69 98 VAL A N 1
ATOM 719 C CA . VAL A 1 98 ? 8.235 -10.020 -3.985 1.00 96.69 98 VAL A CA 1
ATOM 720 C C . VAL A 1 98 ? 7.994 -11.519 -4.076 1.00 96.69 98 VAL A C 1
ATOM 722 O O . VAL A 1 98 ? 7.606 -12.101 -3.073 1.00 96.69 98 VAL A O 1
ATOM 725 N N . VAL A 1 99 ? 8.279 -12.163 -5.215 1.00 95.00 99 VAL A N 1
ATOM 726 C CA . VAL A 1 99 ? 8.191 -13.628 -5.347 1.00 95.00 99 VAL A CA 1
ATOM 727 C C . VAL A 1 99 ? 9.157 -14.316 -4.384 1.00 95.00 99 VAL A C 1
ATOM 729 O O . VAL A 1 99 ? 8.740 -15.185 -3.628 1.00 95.00 99 VAL A O 1
ATOM 732 N N . LEU A 1 100 ? 10.420 -13.879 -4.337 1.00 94.69 100 LEU A N 1
ATOM 733 C CA . LEU A 1 100 ? 11.393 -14.410 -3.376 1.00 94.69 100 LEU A CA 1
ATOM 734 C C . LEU A 1 100 ? 10.985 -14.104 -1.930 1.00 94.69 100 LEU A C 1
ATOM 736 O O . LEU A 1 100 ? 11.188 -14.927 -1.039 1.00 94.69 100 LEU A O 1
ATOM 740 N N . LEU A 1 101 ? 10.380 -12.938 -1.685 1.00 95.81 101 LEU A N 1
ATOM 741 C CA . LEU A 1 101 ? 9.870 -12.590 -0.364 1.00 95.81 101 LEU A CA 1
ATOM 742 C C . LEU A 1 101 ? 8.753 -13.537 0.097 1.00 95.81 101 LEU A C 1
ATOM 744 O O . LEU A 1 101 ? 8.688 -13.798 1.296 1.00 95.81 101 LEU A O 1
ATOM 748 N N . VAL A 1 102 ? 7.921 -14.082 -0.807 1.00 94.56 102 VAL A N 1
ATOM 749 C CA . VAL A 1 102 ? 6.901 -15.086 -0.446 1.00 94.56 102 VAL A CA 1
ATOM 750 C C . VAL A 1 102 ? 7.555 -16.231 0.319 1.00 94.56 102 VAL A C 1
ATOM 752 O O . VAL A 1 102 ? 7.145 -16.522 1.439 1.00 94.56 102 VAL A O 1
ATOM 755 N N . ASP A 1 103 ? 8.611 -16.827 -0.228 1.00 91.25 103 ASP A N 1
ATOM 756 C CA . ASP A 1 103 ? 9.266 -17.993 0.373 1.00 91.25 103 ASP A CA 1
ATOM 757 C C . ASP A 1 103 ? 10.068 -17.633 1.631 1.00 91.25 103 ASP A C 1
ATOM 759 O O . ASP A 1 103 ? 10.167 -18.421 2.572 1.00 91.25 103 ASP A O 1
ATOM 763 N N . LEU A 1 104 ? 10.653 -16.433 1.663 1.00 92.38 104 LEU A N 1
ATOM 764 C CA . LEU A 1 104 ? 11.540 -15.996 2.744 1.00 92.38 104 LEU A CA 1
ATOM 765 C C . LEU A 1 104 ? 10.802 -15.436 3.967 1.00 92.38 104 LEU A C 1
ATOM 767 O O . LEU A 1 104 ? 11.344 -15.483 5.074 1.00 92.38 104 LEU A O 1
ATOM 771 N N . TRP A 1 105 ? 9.599 -14.893 3.765 1.00 92.81 105 TRP A N 1
ATOM 772 C CA . TRP A 1 105 ? 8.757 -14.304 4.810 1.00 92.81 105 TRP A CA 1
ATOM 773 C C . TRP A 1 105 ? 7.566 -15.188 5.202 1.00 92.81 105 TRP A C 1
ATOM 775 O O . TRP A 1 105 ? 6.821 -14.841 6.124 1.00 92.81 105 TRP A O 1
ATOM 785 N N . SER A 1 106 ? 7.394 -16.330 4.520 1.00 81.00 106 SER A N 1
ATOM 786 C CA . SER A 1 106 ? 6.336 -17.299 4.805 1.00 81.00 106 SER A CA 1
ATOM 787 C C . SER A 1 106 ? 6.289 -17.667 6.287 1.00 81.00 106 SER A C 1
ATOM 789 O O . SER A 1 106 ? 7.293 -18.034 6.898 1.00 81.00 106 SER A O 1
ATOM 791 N N . CYS A 1 107 ? 5.085 -17.566 6.850 1.00 64.19 107 CYS A N 1
ATOM 792 C CA . CYS A 1 107 ? 4.724 -18.215 8.101 1.00 64.19 107 CYS A CA 1
ATOM 793 C C . CYS A 1 107 ? 4.876 -19.722 7.943 1.00 64.19 107 CYS A C 1
ATOM 795 O O . CYS A 1 107 ? 4.396 -20.261 6.949 1.00 64.19 107 CYS A O 1
ATOM 797 N N . ASP A 1 108 ? 5.431 -20.398 8.949 1.00 61.56 108 ASP A N 1
ATOM 798 C CA . ASP A 1 108 ? 5.055 -21.793 9.164 1.00 61.56 108 ASP A CA 1
ATOM 799 C C . ASP A 1 108 ? 3.549 -21.769 9.502 1.00 61.56 108 ASP A C 1
ATOM 801 O O . ASP A 1 108 ? 3.167 -21.156 10.505 1.00 61.56 108 ASP A O 1
ATOM 805 N N . PRO A 1 109 ? 2.668 -22.278 8.621 1.00 53.16 109 PRO A N 1
ATOM 806 C CA . PRO A 1 109 ? 1.224 -22.053 8.717 1.00 53.16 109 PRO A CA 1
ATOM 807 C C . PRO A 1 109 ? 0.579 -22.826 9.872 1.00 53.16 109 PRO A C 1
ATOM 809 O O . PRO A 1 109 ? -0.537 -22.511 10.278 1.00 53.16 109 PRO A O 1
ATOM 812 N N . ASP A 1 110 ? 1.314 -23.770 10.451 1.00 50.38 110 ASP A N 1
ATOM 813 C CA . ASP A 1 110 ? 0.875 -24.583 11.563 1.00 50.38 110 ASP A CA 1
ATOM 814 C C . ASP A 1 110 ? 1.682 -24.199 12.804 1.00 50.38 110 ASP A C 1
ATOM 816 O O . ASP A 1 110 ? 2.752 -24.750 13.067 1.00 50.38 110 ASP A O 1
ATOM 820 N N . GLY A 1 111 ? 1.121 -23.332 13.652 1.00 53.44 111 GLY A N 1
ATOM 821 C CA . GLY A 1 111 ? 1.536 -23.163 15.059 1.00 53.44 111 GLY A CA 1
ATOM 822 C C . GLY A 1 111 ? 1.391 -24.441 15.914 1.00 53.44 111 GLY A C 1
ATOM 823 O O . GLY A 1 111 ? 1.297 -24.373 17.135 1.00 53.44 111 GLY A O 1
ATOM 824 N N . SER A 1 112 ? 1.339 -25.598 15.259 1.00 52.72 112 SER A N 1
ATOM 825 C CA . SER A 1 112 ? 1.194 -26.961 15.747 1.00 52.72 112 SER A CA 1
ATOM 826 C C . SER A 1 112 ? 2.347 -27.860 15.280 1.00 52.72 112 SER A C 1
ATOM 828 O O . SER A 1 112 ? 2.219 -29.082 15.323 1.00 52.72 112 SER A O 1
ATOM 830 N N . GLN A 1 113 ? 3.485 -27.296 14.858 1.00 47.09 113 GLN A N 1
ATOM 831 C CA . GLN A 1 113 ? 4.726 -28.070 14.799 1.00 47.09 113 GLN A CA 1
ATOM 832 C C . GLN A 1 113 ? 5.100 -28.476 16.238 1.00 47.09 113 GLN A C 1
ATOM 834 O O . GLN A 1 113 ? 5.335 -27.595 17.072 1.00 47.09 113 GLN A O 1
ATOM 839 N N . PRO A 1 114 ? 5.131 -29.783 16.566 1.00 54.06 114 PRO A N 1
ATOM 840 C CA . PRO A 1 114 ? 5.748 -30.233 17.804 1.00 54.06 114 PRO A CA 1
ATOM 841 C C . PRO A 1 114 ? 7.185 -29.721 17.790 1.00 54.06 114 PRO A C 1
ATOM 843 O O . PRO A 1 114 ? 7.862 -29.892 16.775 1.00 54.06 114 PRO A O 1
ATOM 846 N N . GLU A 1 115 ? 7.596 -29.052 18.875 1.00 58.69 115 GLU A N 1
ATOM 847 C CA . GLU A 1 115 ? 8.960 -28.557 19.097 1.00 58.69 115 GLU A CA 1
ATOM 848 C C . GLU A 1 115 ? 9.965 -29.460 18.367 1.00 58.69 115 GLU A C 1
ATOM 850 O O . GLU A 1 115 ? 10.056 -30.646 18.718 1.00 58.69 115 GLU A O 1
ATOM 855 N N . PRO A 1 116 ? 10.647 -28.974 17.310 1.00 55.47 116 PRO A N 1
ATOM 856 C CA . PRO A 1 116 ? 11.560 -29.815 16.565 1.00 55.47 116 PRO A CA 1
ATOM 857 C C . PRO A 1 116 ? 12.574 -30.369 17.567 1.00 55.47 116 PRO A C 1
ATOM 859 O O . PRO A 1 116 ? 13.171 -29.592 18.322 1.00 55.47 116 PRO A O 1
ATOM 862 N N . PRO A 1 117 ? 12.755 -31.700 17.633 1.00 61.34 117 PRO A N 1
ATOM 863 C CA . PRO A 1 117 ? 13.716 -32.286 18.541 1.00 61.34 117 PRO A CA 1
ATOM 864 C C . PRO A 1 117 ? 15.086 -31.740 18.142 1.00 61.34 117 PRO A C 1
ATOM 866 O O . PRO A 1 117 ? 15.627 -32.087 17.095 1.00 61.34 117 PRO A O 1
ATOM 869 N N . SER A 1 118 ? 15.636 -30.864 18.983 1.00 59.91 118 SER A N 1
ATOM 870 C CA . SER A 1 118 ? 16.972 -30.264 18.884 1.00 59.91 118 SER A CA 1
ATOM 871 C C . SER A 1 118 ? 17.246 -29.340 17.677 1.00 59.91 118 SER A C 1
ATOM 873 O O . SER A 1 118 ? 17.776 -29.754 16.653 1.00 59.91 118 SER A O 1
ATOM 875 N N . GLY A 1 119 ? 17.053 -28.032 17.889 1.00 59.50 119 GLY A N 1
ATOM 876 C CA . GLY A 1 119 ? 18.096 -27.036 17.583 1.00 59.50 119 GLY A CA 1
ATOM 877 C C . GLY A 1 119 ? 17.905 -26.116 16.374 1.00 59.50 119 GLY A C 1
ATOM 878 O O . GLY A 1 119 ? 18.369 -24.981 16.436 1.00 59.50 119 GLY A O 1
ATOM 879 N N . ASP A 1 120 ? 17.192 -26.531 15.328 1.00 56.84 120 ASP A N 1
ATOM 880 C CA . ASP A 1 120 ? 16.984 -25.683 14.144 1.00 56.84 120 ASP A CA 1
ATOM 881 C C . ASP A 1 120 ? 15.658 -24.921 14.245 1.00 56.84 120 ASP A C 1
ATOM 883 O O . ASP A 1 120 ? 14.638 -25.289 13.657 1.00 56.84 120 ASP A O 1
ATOM 887 N N . GLN A 1 121 ? 15.665 -23.825 15.011 1.00 56.88 121 GLN A N 1
ATOM 888 C CA . GLN A 1 121 ? 14.599 -22.828 14.924 1.00 56.88 121 GLN A CA 1
ATOM 889 C C . GLN A 1 121 ? 14.569 -22.293 13.489 1.00 56.88 121 GLN A C 1
ATOM 891 O O . GLN A 1 121 ? 15.458 -21.546 13.075 1.00 56.88 121 GLN A O 1
ATOM 896 N N . ARG A 1 122 ? 13.532 -22.653 12.722 1.00 58.34 122 ARG A N 1
ATOM 897 C CA . ARG A 1 122 ? 13.199 -22.015 11.441 1.00 58.34 122 ARG A CA 1
ATOM 898 C C . ARG A 1 122 ? 12.700 -20.595 11.704 1.00 58.34 122 ARG A C 1
ATOM 900 O O . ARG A 1 122 ? 11.521 -20.284 11.585 1.00 58.34 122 ARG A O 1
ATOM 907 N N . LEU A 1 123 ? 13.621 -19.732 12.116 1.00 64.19 123 LEU A N 1
ATOM 908 C CA . LEU A 1 123 ? 13.403 -18.301 12.201 1.00 64.19 123 LEU A CA 1
ATOM 909 C C . LEU A 1 123 ? 13.077 -17.796 10.795 1.00 64.19 123 LEU A C 1
ATOM 911 O O . LEU A 1 123 ? 13.728 -18.186 9.820 1.00 64.19 123 LEU A O 1
ATOM 915 N N . SER A 1 124 ? 12.065 -16.929 10.702 1.00 73.00 124 SER A N 1
ATOM 916 C CA . SER A 1 124 ? 11.793 -16.145 9.495 1.00 73.00 124 SER A CA 1
ATOM 917 C C . SER A 1 124 ? 13.117 -15.608 8.963 1.00 73.00 124 SER A C 1
ATOM 919 O O . SER A 1 124 ? 13.830 -14.898 9.676 1.00 73.00 124 SER A O 1
ATOM 921 N N . LYS A 1 125 ? 13.470 -15.970 7.726 1.00 88.19 125 LYS A N 1
ATOM 922 C CA . LYS A 1 125 ? 14.785 -15.630 7.161 1.00 88.19 125 LYS A CA 1
ATOM 923 C C . LYS A 1 125 ? 14.946 -14.119 6.967 1.00 88.19 125 LYS A C 1
ATOM 925 O O . LYS A 1 125 ? 16.066 -13.622 6.863 1.00 88.19 125 LYS A O 1
ATOM 930 N N . VAL A 1 126 ? 13.824 -13.401 6.917 1.00 92.81 126 VAL A N 1
ATOM 931 C CA . VAL A 1 126 ? 13.730 -11.954 6.718 1.00 92.81 126 VAL A CA 1
ATOM 932 C C . VAL A 1 126 ? 12.907 -11.326 7.851 1.00 92.81 126 VAL A C 1
ATOM 934 O O . VAL A 1 126 ? 11.898 -11.893 8.279 1.00 92.81 126 VAL A O 1
ATOM 937 N N . SER A 1 127 ? 13.345 -10.162 8.348 1.00 94.31 127 SER A N 1
ATOM 938 C CA . SER A 1 127 ? 12.627 -9.402 9.385 1.00 94.31 127 SER A CA 1
ATOM 939 C C . SER A 1 127 ? 11.358 -8.741 8.835 1.00 94.31 127 SER A C 1
ATOM 941 O O . SER A 1 127 ? 11.237 -8.514 7.628 1.00 94.31 127 SER A O 1
ATOM 943 N N . HIS A 1 128 ? 10.421 -8.384 9.716 1.00 95.69 128 HIS A N 1
ATOM 944 C CA . HIS A 1 128 ? 9.189 -7.695 9.325 1.00 95.69 128 HIS A CA 1
ATOM 945 C C . HIS A 1 128 ? 9.467 -6.345 8.660 1.00 95.69 128 HIS A C 1
ATOM 947 O O . HIS A 1 128 ? 8.890 -6.047 7.620 1.00 95.69 128 HIS A O 1
ATOM 953 N N . GLU A 1 129 ? 10.402 -5.563 9.191 1.00 96.44 129 GLU A N 1
ATOM 954 C CA . GLU A 1 129 ? 10.763 -4.244 8.664 1.00 96.44 129 GLU A CA 1
ATOM 955 C C . GLU A 1 129 ? 11.349 -4.361 7.256 1.00 96.44 129 GLU A C 1
ATOM 957 O O . GLU A 1 129 ? 10.985 -3.604 6.360 1.00 96.44 129 GLU A O 1
ATOM 962 N N . THR A 1 130 ? 12.214 -5.353 7.030 1.00 96.50 130 THR A N 1
ATOM 963 C CA . THR A 1 130 ? 12.790 -5.611 5.705 1.00 96.50 130 THR A CA 1
ATOM 964 C C . THR A 1 130 ? 11.706 -6.015 4.708 1.00 96.50 130 THR A C 1
ATOM 966 O O . THR A 1 130 ? 11.673 -5.500 3.591 1.00 96.50 130 THR A O 1
ATOM 969 N N . ALA A 1 131 ? 10.800 -6.911 5.106 1.00 97.25 131 ALA A N 1
ATOM 970 C CA . ALA A 1 131 ? 9.694 -7.335 4.259 1.00 97.25 131 ALA A CA 1
ATOM 971 C C . ALA A 1 131 ? 8.776 -6.161 3.890 1.00 97.25 131 ALA A C 1
ATOM 973 O O . ALA A 1 131 ? 8.403 -6.012 2.726 1.00 97.25 131 ALA A O 1
ATOM 974 N N . ILE A 1 132 ? 8.478 -5.282 4.852 1.00 97.94 132 ILE A N 1
ATOM 975 C CA . ILE A 1 132 ? 7.685 -4.075 4.613 1.00 97.94 132 ILE A CA 1
ATOM 976 C C . ILE A 1 132 ? 8.405 -3.108 3.676 1.00 97.94 132 ILE A C 1
ATOM 978 O O . ILE A 1 132 ? 7.752 -2.573 2.790 1.00 97.94 132 ILE A O 1
ATOM 982 N N . LEU A 1 133 ? 9.727 -2.931 3.780 1.00 97.50 133 LEU A N 1
ATOM 983 C CA . LEU A 1 133 ? 10.491 -2.110 2.828 1.00 97.50 133 LEU A CA 1
ATOM 984 C C . LEU A 1 133 ? 10.441 -2.662 1.393 1.00 97.50 133 LEU A C 1
ATOM 986 O O . LEU A 1 133 ? 10.353 -1.892 0.436 1.00 97.50 133 LEU A O 1
ATOM 990 N N . VAL A 1 134 ? 10.481 -3.986 1.226 1.00 97.81 134 VAL A N 1
ATOM 991 C CA . VAL A 1 134 ? 10.363 -4.628 -0.094 1.00 97.81 134 VAL A CA 1
ATOM 992 C C . VAL A 1 134 ? 8.948 -4.462 -0.657 1.00 97.81 134 VAL A C 1
ATOM 994 O O . VAL A 1 134 ? 8.799 -4.076 -1.816 1.00 97.81 134 VAL A O 1
ATOM 997 N N . ILE A 1 135 ? 7.916 -4.689 0.163 1.00 98.25 135 ILE A N 1
ATOM 998 C CA . ILE A 1 135 ? 6.505 -4.463 -0.199 1.00 98.25 135 ILE A CA 1
ATOM 999 C C . ILE A 1 135 ? 6.265 -3.006 -0.578 1.00 98.25 135 ILE A C 1
ATOM 1001 O O . ILE A 1 135 ? 5.623 -2.726 -1.584 1.00 98.25 135 ILE A O 1
ATOM 1005 N N . ASP A 1 136 ? 6.799 -2.082 0.207 1.00 98.12 136 ASP A N 1
ATOM 1006 C CA . ASP A 1 136 ? 6.700 -0.646 0.000 1.00 98.12 136 ASP A CA 1
ATOM 1007 C C . ASP A 1 136 ? 7.268 -0.219 -1.359 1.00 98.12 136 ASP A C 1
ATOM 1009 O O . ASP A 1 136 ? 6.615 0.516 -2.098 1.00 98.12 136 ASP A O 1
ATOM 1013 N N . GLU A 1 137 ? 8.435 -0.735 -1.744 1.00 97.81 137 GLU A N 1
ATOM 1014 C CA . GLU A 1 137 ? 8.996 -0.460 -3.067 1.00 97.81 137 GLU A CA 1
ATOM 1015 C C . GLU A 1 137 ? 8.202 -1.141 -4.193 1.00 97.81 137 GLU A C 1
ATOM 1017 O O . GLU A 1 137 ? 7.963 -0.539 -5.240 1.00 97.81 137 GLU A O 1
ATOM 1022 N N . ALA A 1 138 ? 7.723 -2.368 -3.974 1.00 97.81 138 ALA A N 1
ATOM 1023 C CA . ALA A 1 138 ? 6.904 -3.079 -4.950 1.00 97.81 138 ALA A CA 1
ATOM 1024 C C . ALA A 1 138 ? 5.550 -2.397 -5.201 1.00 97.81 138 ALA A C 1
ATOM 1026 O O . ALA A 1 138 ? 5.105 -2.330 -6.349 1.00 97.81 138 ALA A O 1
ATOM 1027 N N . LEU A 1 139 ? 4.933 -1.820 -4.165 1.00 98.12 139 LEU A N 1
ATOM 1028 C CA . LEU A 1 139 ? 3.711 -1.023 -4.279 1.00 98.12 139 LEU A CA 1
ATOM 1029 C C . LEU A 1 139 ? 3.925 0.260 -5.102 1.00 98.12 139 LEU A C 1
ATOM 1031 O O . LEU A 1 139 ? 3.012 0.682 -5.805 1.00 98.12 139 LEU A O 1
ATOM 1035 N N . ARG A 1 140 ? 5.125 0.856 -5.079 1.00 97.44 140 ARG A N 1
ATOM 1036 C CA . ARG A 1 140 ? 5.461 2.023 -5.921 1.00 97.44 140 ARG A CA 1
ATOM 1037 C C . ARG A 1 140 ? 5.846 1.671 -7.353 1.00 97.44 140 ARG A C 1
ATOM 1039 O O . ARG A 1 140 ? 5.793 2.545 -8.216 1.00 97.44 140 ARG A O 1
ATOM 1046 N N . SER A 1 141 ? 6.267 0.433 -7.608 1.00 97.19 141 SER A N 1
ATOM 1047 C CA . SER A 1 141 ? 6.725 0.005 -8.936 1.00 97.19 141 SER A CA 1
ATOM 1048 C C . SER A 1 141 ? 5.643 0.200 -10.003 1.00 97.19 141 SER A C 1
ATOM 1050 O O . SER A 1 141 ? 4.459 0.275 -9.683 1.00 97.19 141 SER A O 1
ATOM 1052 N N . ALA A 1 142 ? 6.010 0.261 -11.282 1.00 96.38 142 ALA A N 1
ATOM 1053 C CA . ALA A 1 142 ? 5.027 0.355 -12.367 1.00 96.38 142 ALA A CA 1
ATOM 1054 C C . ALA A 1 142 ? 4.280 -0.972 -12.624 1.00 96.38 142 ALA A C 1
ATOM 1056 O O . ALA A 1 142 ? 3.251 -0.982 -13.300 1.00 96.38 142 ALA A O 1
ATOM 1057 N N . SER A 1 143 ? 4.774 -2.097 -12.091 1.00 97.00 143 SER A N 1
ATOM 1058 C CA . SER A 1 143 ? 4.171 -3.412 -12.318 1.00 97.00 143 SER A CA 1
ATOM 1059 C C . SER A 1 143 ? 2.905 -3.605 -11.483 1.00 97.00 143 SER A C 1
ATOM 1061 O O . SER A 1 143 ? 2.939 -3.705 -10.255 1.00 97.00 143 SER A O 1
ATOM 1063 N N . THR A 1 144 ? 1.767 -3.758 -12.163 1.00 97.25 144 THR A N 1
ATOM 1064 C CA . THR A 1 144 ? 0.496 -4.127 -11.524 1.00 97.25 144 THR A CA 1
ATOM 1065 C C . THR A 1 144 ? 0.572 -5.494 -10.837 1.00 97.25 144 THR A C 1
ATOM 1067 O O . THR A 1 144 ? -0.047 -5.683 -9.789 1.00 97.25 144 THR A O 1
ATOM 1070 N N . SER A 1 145 ? 1.354 -6.428 -11.389 1.00 97.31 145 SER A N 1
ATOM 1071 C CA . SER A 1 145 ? 1.563 -7.760 -10.811 1.00 97.31 145 SER A CA 1
ATOM 1072 C C . SER A 1 145 ? 2.325 -7.670 -9.486 1.00 97.31 145 SER A C 1
ATOM 1074 O O . SER A 1 145 ? 1.847 -8.170 -8.467 1.00 97.31 145 SER A O 1
ATOM 1076 N N . ALA A 1 146 ? 3.445 -6.935 -9.460 1.00 97.50 146 ALA A N 1
ATOM 1077 C CA . ALA A 1 146 ? 4.228 -6.718 -8.243 1.00 97.50 146 ALA A CA 1
ATOM 1078 C C . ALA A 1 146 ? 3.389 -6.060 -7.139 1.00 97.50 146 ALA A C 1
ATOM 1080 O O . ALA A 1 146 ? 3.404 -6.526 -6.001 1.00 97.50 146 ALA A O 1
ATOM 1081 N N . ARG A 1 147 ? 2.604 -5.025 -7.479 1.00 98.25 147 ARG A N 1
ATOM 1082 C CA . ARG A 1 147 ? 1.691 -4.349 -6.540 1.00 98.25 147 ARG A CA 1
ATOM 1083 C C . ARG A 1 147 ? 0.669 -5.309 -5.931 1.00 98.25 147 ARG A C 1
ATOM 1085 O O . ARG A 1 147 ? 0.414 -5.256 -4.731 1.00 98.25 147 ARG A O 1
ATOM 1092 N N . LEU A 1 148 ? 0.071 -6.178 -6.749 1.00 98.00 148 LEU A N 1
ATOM 1093 C CA . LEU A 1 148 ? -0.922 -7.147 -6.286 1.00 98.00 148 LEU A CA 1
ATOM 1094 C C . LEU A 1 148 ? -0.305 -8.186 -5.343 1.00 98.00 148 LEU A C 1
ATOM 1096 O O . LEU A 1 148 ? -0.847 -8.406 -4.262 1.00 98.00 148 LEU A O 1
ATOM 1100 N N . VAL A 1 149 ? 0.835 -8.775 -5.717 1.00 97.50 149 VAL A N 1
ATOM 1101 C CA . VAL A 1 149 ? 1.542 -9.757 -4.877 1.00 97.50 149 VAL A CA 1
ATOM 1102 C C . VAL A 1 149 ? 2.017 -9.117 -3.570 1.00 97.50 149 VAL A C 1
ATOM 1104 O O . VAL A 1 149 ? 1.886 -9.721 -2.508 1.00 97.50 149 VAL A O 1
ATOM 1107 N N . ALA A 1 150 ? 2.502 -7.874 -3.615 1.00 98.25 150 ALA A N 1
ATOM 1108 C CA . ALA A 1 150 ? 2.901 -7.123 -2.427 1.00 98.25 150 ALA A CA 1
ATOM 1109 C C . ALA A 1 150 ? 1.722 -6.886 -1.465 1.00 98.25 150 ALA A C 1
ATOM 1111 O O . ALA A 1 150 ? 1.850 -7.126 -0.264 1.00 98.25 150 ALA A O 1
ATOM 1112 N N . ALA A 1 151 ? 0.563 -6.465 -1.985 1.00 98.38 151 ALA A N 1
ATOM 1113 C CA . ALA A 1 151 ? -0.650 -6.278 -1.187 1.00 98.38 151 ALA A CA 1
ATOM 1114 C C . ALA A 1 151 ? -1.161 -7.597 -0.588 1.00 98.38 151 ALA A C 1
ATOM 1116 O O . ALA A 1 151 ? -1.573 -7.638 0.571 1.00 98.38 151 ALA A O 1
ATOM 1117 N N . GLU A 1 152 ? -1.096 -8.689 -1.348 1.00 97.62 152 GLU A N 1
ATOM 1118 C CA . GLU A 1 152 ? -1.458 -10.016 -0.859 1.00 97.62 152 GLU A CA 1
ATOM 1119 C C . GLU A 1 152 ? -0.514 -10.492 0.254 1.00 97.62 152 GLU A C 1
ATOM 1121 O O . GLU A 1 152 ? -0.981 -10.968 1.290 1.00 97.62 152 GLU A O 1
ATOM 1126 N N . LEU A 1 153 ? 0.802 -10.314 0.090 1.00 97.12 153 LEU A N 1
ATOM 1127 C CA . LEU A 1 153 ? 1.789 -10.641 1.121 1.00 97.12 153 LEU A CA 1
ATOM 1128 C C . LEU A 1 153 ? 1.584 -9.832 2.401 1.00 97.12 153 LEU A C 1
ATOM 1130 O O . LEU A 1 153 ? 1.665 -10.399 3.494 1.00 97.12 153 LEU A O 1
ATOM 1134 N N . LEU A 1 154 ? 1.288 -8.536 2.265 1.00 97.88 154 LEU A N 1
ATOM 1135 C CA . LEU A 1 154 ? 0.951 -7.665 3.387 1.00 97.88 154 LEU A CA 1
ATOM 1136 C C . LEU A 1 154 ? -0.295 -8.176 4.121 1.00 97.88 154 LEU A C 1
ATOM 1138 O O . LEU A 1 154 ? -0.268 -8.330 5.338 1.00 97.88 154 LEU A O 1
ATOM 1142 N N . CYS A 1 155 ? -1.362 -8.500 3.387 1.00 97.19 155 CYS A N 1
ATOM 1143 C CA . CYS A 1 155 ? -2.616 -8.998 3.953 1.00 97.19 155 CYS A CA 1
ATOM 1144 C C . CYS A 1 155 ? -2.454 -10.350 4.658 1.00 97.19 155 CYS A C 1
ATOM 1146 O O . CYS A 1 155 ? -2.956 -10.536 5.767 1.00 97.19 155 CYS A O 1
ATOM 1148 N N . ARG A 1 156 ? -1.713 -11.287 4.054 1.00 95.94 156 ARG A N 1
ATOM 1149 C CA . ARG A 1 156 ? -1.441 -12.611 4.637 1.00 95.94 156 ARG A CA 1
ATOM 1150 C C . ARG A 1 156 ? -0.658 -12.527 5.949 1.00 95.94 156 ARG A C 1
ATOM 1152 O O . ARG A 1 156 ? -0.895 -13.336 6.838 1.00 95.94 156 ARG A O 1
ATOM 1159 N N . ASN A 1 157 ? 0.243 -11.552 6.082 1.00 96.00 157 ASN A N 1
ATOM 1160 C CA . ASN A 1 157 ? 1.092 -11.382 7.266 1.00 96.00 157 ASN A CA 1
ATOM 1161 C C . ASN A 1 157 ? 0.606 -10.291 8.233 1.00 96.00 157 ASN A C 1
ATOM 1163 O O . ASN A 1 157 ? 1.264 -10.040 9.243 1.00 96.00 157 ASN A O 1
ATOM 1167 N N . ALA A 1 158 ? -0.537 -9.659 7.956 1.00 96.81 158 ALA A N 1
ATOM 1168 C CA . ALA A 1 158 ? -1.042 -8.504 8.694 1.00 96.81 158 ALA A CA 1
ATOM 1169 C C . ALA A 1 158 ? -1.138 -8.738 10.207 1.00 96.81 158 ALA A C 1
ATOM 1171 O O . ALA A 1 158 ? -0.792 -7.862 10.991 1.00 96.81 158 ALA A O 1
ATOM 1172 N N . THR A 1 159 ? -1.541 -9.936 10.630 1.00 96.19 159 THR A N 1
ATOM 1173 C CA . THR A 1 159 ? -1.749 -10.257 12.049 1.00 96.19 159 THR A CA 1
ATOM 1174 C C . THR 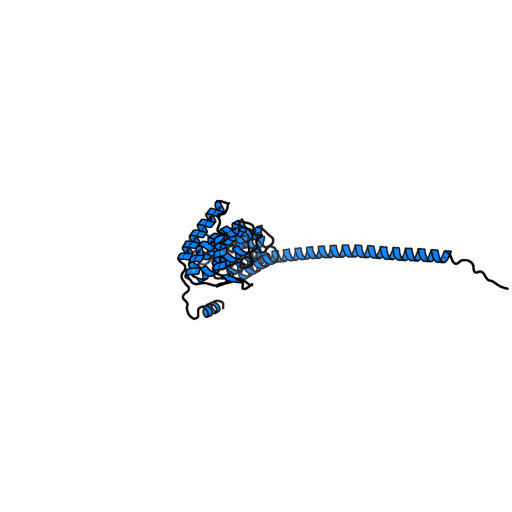A 1 159 ? -0.464 -10.277 12.882 1.00 96.19 159 THR A C 1
ATOM 1176 O O . THR A 1 159 ? -0.527 -10.153 14.102 1.00 96.19 159 THR A O 1
ATOM 1179 N N . ARG A 1 160 ? 0.701 -10.408 12.235 1.00 94.06 160 ARG A N 1
ATOM 1180 C CA . ARG A 1 160 ? 2.035 -10.391 12.867 1.00 94.06 160 ARG A CA 1
ATOM 1181 C C . ARG A 1 160 ? 2.628 -8.988 12.956 1.00 94.06 160 ARG A C 1
ATOM 1183 O O . ARG A 1 160 ? 3.682 -8.794 13.553 1.00 94.06 160 ARG A O 1
ATOM 1190 N N . LEU A 1 161 ? 1.992 -8.028 12.297 1.00 96.06 161 LEU A N 1
ATOM 1191 C CA . LEU A 1 161 ? 2.433 -6.649 12.247 1.00 96.06 161 LEU A CA 1
ATOM 1192 C C . LEU A 1 161 ? 1.775 -5.851 13.377 1.00 96.06 161 LEU A C 1
ATOM 1194 O O . LEU A 1 161 ? 0.818 -6.285 14.014 1.00 96.06 161 LEU A O 1
ATOM 1198 N N . HIS A 1 162 ? 2.315 -4.665 13.642 1.00 94.56 162 HIS A N 1
ATOM 1199 C CA . HIS A 1 162 ? 1.865 -3.814 14.737 1.00 94.56 162 HIS A CA 1
ATOM 1200 C C . HIS A 1 162 ? 1.411 -2.490 14.156 1.00 94.56 162 HIS A C 1
ATOM 1202 O O . HIS A 1 162 ? 2.227 -1.733 13.637 1.00 94.56 162 HIS A O 1
ATOM 1208 N N . THR A 1 163 ? 0.120 -2.187 14.286 1.00 94.56 163 THR A N 1
ATOM 1209 C CA . THR A 1 163 ? -0.472 -0.977 13.698 1.00 94.56 163 THR A CA 1
ATOM 1210 C C . THR A 1 163 ? 0.214 0.301 14.178 1.00 94.56 163 THR A C 1
ATOM 1212 O O . THR A 1 163 ? 0.482 1.182 13.366 1.00 94.56 163 THR A O 1
ATOM 1215 N N . CYS A 1 164 ? 0.590 0.376 15.457 1.00 92.94 164 CYS A N 1
ATOM 1216 C CA . CYS A 1 164 ? 1.281 1.538 16.023 1.00 92.94 164 CYS A CA 1
ATOM 1217 C C . CYS A 1 164 ? 2.749 1.679 15.581 1.00 92.94 164 CYS A C 1
ATOM 1219 O O . CYS A 1 164 ? 3.319 2.755 15.745 1.00 92.94 164 CYS A O 1
ATOM 1221 N N . ASN A 1 165 ? 3.376 0.627 15.040 1.00 93.31 165 ASN A N 1
ATOM 1222 C CA . ASN A 1 165 ? 4.748 0.707 14.544 1.00 93.31 165 ASN A CA 1
ATOM 1223 C C . ASN A 1 165 ? 4.740 1.241 13.105 1.00 93.31 165 ASN A C 1
ATOM 1225 O O . ASN A 1 165 ? 4.234 0.595 12.188 1.00 93.31 165 ASN A O 1
ATOM 1229 N N . SER A 1 166 ? 5.321 2.421 12.888 1.00 90.75 166 SER A N 1
ATOM 1230 C CA . SER A 1 166 ? 5.400 3.034 11.557 1.00 90.75 166 SER A CA 1
ATOM 1231 C C . SER A 1 166 ? 6.260 2.236 10.572 1.00 90.75 166 SER A C 1
ATOM 1233 O O . SER A 1 166 ? 6.039 2.332 9.370 1.00 90.75 166 SER A O 1
ATOM 1235 N N . LEU A 1 167 ? 7.195 1.406 11.051 1.00 94.44 167 LEU A N 1
ATOM 1236 C CA . LEU A 1 167 ? 8.005 0.519 10.205 1.00 94.44 167 LEU A CA 1
ATOM 1237 C C . LEU A 1 167 ? 7.241 -0.726 9.737 1.00 94.44 167 LEU A C 1
ATOM 1239 O O . LEU A 1 167 ? 7.704 -1.422 8.838 1.00 94.44 167 LEU A O 1
ATOM 1243 N N . HIS A 1 168 ? 6.085 -1.017 10.339 1.00 96.31 168 HIS A N 1
ATOM 1244 C CA . HIS A 1 168 ? 5.243 -2.160 9.981 1.00 96.31 168 HIS A CA 1
ATOM 1245 C C . HIS A 1 168 ? 4.166 -1.800 8.947 1.00 96.31 168 HIS A C 1
ATOM 1247 O O . HIS A 1 168 ? 3.340 -2.640 8.599 1.00 96.31 168 HIS A O 1
ATOM 1253 N N . TRP A 1 169 ? 4.168 -0.561 8.446 1.00 96.44 169 TRP A N 1
ATOM 1254 C CA . TRP A 1 169 ? 3.209 -0.087 7.459 1.00 96.44 169 TRP A CA 1
ATOM 1255 C C . TRP A 1 169 ? 3.923 0.524 6.243 1.00 96.44 169 TRP A C 1
ATOM 1257 O O . TRP A 1 169 ? 4.817 1.354 6.424 1.00 96.44 169 TRP A O 1
ATOM 1267 N N . PRO A 1 170 ? 3.568 0.142 4.999 1.00 97.25 170 PRO A N 1
ATOM 1268 C CA . PRO A 1 170 ? 4.220 0.689 3.813 1.00 97.25 170 PRO A CA 1
ATOM 1269 C C . PRO A 1 170 ? 4.010 2.202 3.679 1.00 97.25 170 PRO A C 1
ATOM 1271 O O . PRO A 1 170 ? 2.881 2.700 3.682 1.00 97.25 170 PRO A O 1
ATOM 1274 N N . ARG A 1 171 ? 5.096 2.944 3.457 1.00 95.06 171 ARG A N 1
ATOM 1275 C CA . ARG A 1 171 ? 5.064 4.394 3.199 1.00 95.06 171 ARG A CA 1
ATOM 1276 C C . ARG A 1 171 ? 4.354 4.747 1.892 1.00 95.06 171 ARG A C 1
ATOM 1278 O O . ARG A 1 171 ? 3.876 5.861 1.748 1.00 95.06 171 ARG A O 1
ATOM 1285 N N . ALA A 1 172 ? 4.291 3.822 0.935 1.00 95.75 172 ALA A N 1
ATOM 1286 C CA . ALA A 1 172 ? 3.497 3.940 -0.287 1.00 95.75 172 ALA A CA 1
ATOM 1287 C C . ALA A 1 172 ? 1.985 4.044 -0.010 1.00 95.75 172 ALA A C 1
ATOM 1289 O O . ALA A 1 172 ? 1.226 4.413 -0.894 1.00 95.75 172 ALA A O 1
ATOM 1290 N N . VAL A 1 173 ? 1.546 3.715 1.206 1.00 94.75 173 VAL A N 1
ATOM 1291 C CA . VAL A 1 173 ? 0.152 3.828 1.647 1.00 94.75 173 VAL A CA 1
ATOM 1292 C C . VAL A 1 173 ? 0.013 4.896 2.733 1.00 94.75 173 VAL A C 1
ATOM 1294 O O . VAL A 1 173 ? -0.986 5.610 2.762 1.00 94.75 173 VAL A O 1
ATOM 1297 N N . ASP A 1 174 ? 1.015 5.053 3.603 1.00 92.94 174 ASP A N 1
ATOM 1298 C CA . ASP A 1 174 ? 1.010 6.055 4.677 1.00 92.94 174 ASP A CA 1
ATOM 1299 C C . ASP A 1 174 ? 1.191 7.490 4.147 1.00 92.94 174 ASP A C 1
ATOM 1301 O O . ASP A 1 174 ? 2.308 7.964 3.935 1.00 92.94 174 ASP A O 1
ATOM 1305 N N . GLY A 1 175 ? 0.077 8.183 3.894 1.00 86.75 175 GLY A N 1
ATOM 1306 C CA . GLY A 1 175 ? 0.060 9.561 3.385 1.00 86.75 175 GLY A CA 1
ATOM 1307 C C . GLY A 1 175 ? 0.405 9.711 1.897 1.00 86.75 175 GLY A C 1
ATOM 1308 O O . GLY A 1 175 ? 0.519 10.836 1.409 1.00 86.75 175 GLY A O 1
ATOM 1309 N N . CYS A 1 176 ? 0.559 8.596 1.174 1.00 93.38 176 CYS A N 1
ATOM 1310 C CA . CYS A 1 176 ? 0.939 8.554 -0.244 1.00 93.38 176 CYS A CA 1
ATOM 1311 C C . CYS A 1 176 ? 0.046 7.611 -1.071 1.00 93.38 176 CYS A C 1
ATOM 1313 O O . CYS A 1 176 ? 0.534 6.998 -2.017 1.00 93.38 176 CYS A O 1
ATOM 1315 N N . TRP A 1 177 ? -1.236 7.473 -0.712 1.00 96.06 177 TRP A N 1
ATOM 1316 C CA . TRP A 1 177 ? -2.170 6.575 -1.400 1.00 96.06 177 TRP A CA 1
ATOM 1317 C C . TRP A 1 177 ? -2.154 6.766 -2.926 1.00 96.06 177 TRP A C 1
ATOM 1319 O O . TRP A 1 177 ? -2.378 7.874 -3.416 1.00 96.06 177 TRP A O 1
ATOM 1329 N N . ASP A 1 178 ? -1.907 5.684 -3.674 1.00 97.19 178 ASP A N 1
ATOM 1330 C CA . ASP A 1 178 ? -1.947 5.685 -5.138 1.00 97.19 178 ASP A CA 1
ATOM 1331 C C . ASP A 1 178 ? -3.365 5.314 -5.623 1.00 97.19 178 ASP A C 1
ATOM 1333 O O . ASP A 1 178 ? -3.767 4.144 -5.551 1.00 97.19 178 ASP A O 1
ATOM 1337 N N . PRO A 1 179 ? -4.142 6.269 -6.169 1.00 97.25 179 PRO A N 1
ATOM 1338 C CA . PRO A 1 179 ? -5.499 5.997 -6.630 1.00 97.25 179 PRO A CA 1
ATOM 1339 C C . PRO A 1 179 ? -5.544 5.053 -7.841 1.00 97.25 179 PRO A C 1
ATOM 1341 O O . PRO A 1 179 ? -6.615 4.527 -8.150 1.00 97.25 179 PRO A O 1
ATOM 1344 N N . THR A 1 180 ? -4.409 4.817 -8.511 1.00 97.62 180 THR A N 1
ATOM 1345 C CA . THR A 1 180 ? -4.295 3.929 -9.679 1.00 97.62 180 THR A CA 1
ATOM 1346 C C . THR A 1 180 ? -4.191 2.448 -9.314 1.00 97.62 180 THR A C 1
ATOM 1348 O O . THR A 1 180 ? -4.192 1.595 -10.206 1.00 97.62 180 THR A O 1
ATOM 1351 N N . PHE A 1 181 ? -4.122 2.102 -8.022 1.00 97.81 181 PHE A N 1
ATOM 1352 C CA . PHE A 1 181 ? -4.188 0.707 -7.592 1.00 97.81 181 PHE A CA 1
ATOM 1353 C C . PHE A 1 181 ? -5.434 -0.001 -8.142 1.00 97.81 181 PHE A C 1
ATOM 1355 O O . PHE A 1 181 ? -6.528 0.560 -8.205 1.00 97.81 181 PHE A O 1
ATOM 1362 N N . SER A 1 182 ? -5.277 -1.272 -8.521 1.00 96.50 182 SER A N 1
ATOM 1363 C CA . SER A 1 182 ? -6.421 -2.079 -8.947 1.00 96.50 182 SER A CA 1
ATOM 1364 C C . SER A 1 182 ? -7.417 -2.248 -7.787 1.00 96.50 182 SER A C 1
ATOM 1366 O O . SER A 1 182 ? -6.984 -2.276 -6.629 1.00 96.50 182 SER A O 1
ATOM 1368 N N . PRO A 1 183 ? -8.726 -2.434 -8.045 1.00 94.31 183 PRO A N 1
ATOM 1369 C CA . PRO A 1 183 ? -9.713 -2.634 -6.980 1.00 94.31 183 PRO A CA 1
ATOM 1370 C C . PRO A 1 183 ? -9.332 -3.751 -5.996 1.00 94.31 183 PRO A C 1
ATOM 1372 O O . PRO A 1 183 ? -9.441 -3.579 -4.783 1.00 94.31 183 PRO A O 1
ATOM 1375 N N . LYS A 1 184 ? -8.788 -4.866 -6.505 1.00 94.81 184 LYS A N 1
ATOM 1376 C CA . LYS A 1 184 ? -8.315 -5.987 -5.681 1.00 94.81 184 LYS A CA 1
ATOM 1377 C C . LYS A 1 184 ? -7.118 -5.602 -4.806 1.00 94.81 184 LYS A C 1
ATOM 1379 O O . LYS A 1 184 ? -7.082 -5.961 -3.635 1.00 94.81 184 LYS A O 1
ATOM 1384 N N . THR A 1 185 ? -6.154 -4.859 -5.354 1.00 97.44 185 THR A N 1
ATOM 1385 C CA . THR A 1 185 ? -5.001 -4.347 -4.593 1.00 97.44 185 THR A CA 1
ATOM 1386 C C . THR A 1 185 ? -5.464 -3.431 -3.459 1.00 97.44 185 THR A C 1
ATOM 1388 O O . THR A 1 185 ? -5.024 -3.606 -2.326 1.00 97.44 185 THR A O 1
ATOM 1391 N N . LYS A 1 186 ? -6.389 -2.501 -3.742 1.00 97.12 186 LYS A N 1
ATOM 1392 C CA . LYS A 1 186 ? -6.951 -1.586 -2.738 1.00 97.12 186 LYS A CA 1
ATOM 1393 C C . LYS A 1 186 ? -7.618 -2.354 -1.599 1.00 97.12 186 LYS A C 1
ATOM 1395 O O . LYS A 1 1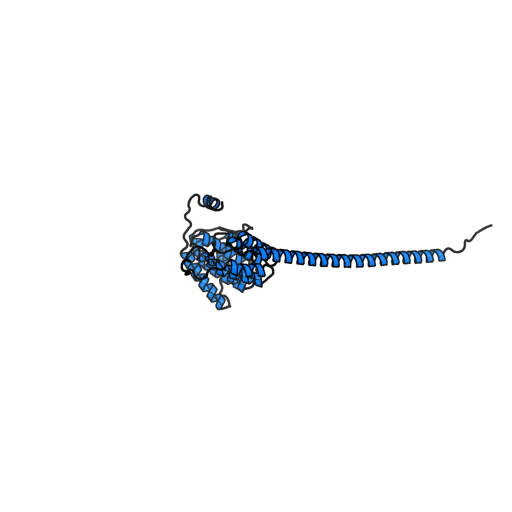86 ? -7.311 -2.105 -0.438 1.00 97.12 186 LYS A O 1
ATOM 1400 N N . LEU A 1 187 ? -8.467 -3.327 -1.937 1.00 95.38 187 LEU A N 1
ATOM 1401 C CA . LEU A 1 187 ? -9.147 -4.177 -0.961 1.00 95.38 187 LEU A CA 1
ATOM 1402 C C . LEU A 1 187 ? -8.161 -4.907 -0.044 1.00 95.38 187 LEU A C 1
ATOM 1404 O O . LEU A 1 187 ? -8.306 -4.833 1.169 1.00 95.38 187 LEU A O 1
ATOM 1408 N N . LEU A 1 188 ? -7.146 -5.564 -0.615 1.00 97.06 188 LEU A N 1
ATOM 1409 C CA . LEU A 1 188 ? -6.149 -6.316 0.153 1.00 97.06 188 LEU A CA 1
ATOM 1410 C C . LEU A 1 188 ? -5.356 -5.421 1.112 1.00 97.06 188 LEU A C 1
ATOM 1412 O O . LEU A 1 188 ? -5.075 -5.828 2.234 1.00 97.06 188 LEU A O 1
ATOM 1416 N N . ILE A 1 189 ? -5.013 -4.195 0.701 1.00 98.25 189 ILE A N 1
ATOM 1417 C CA . ILE A 1 189 ? -4.319 -3.239 1.577 1.00 98.25 189 ILE A CA 1
ATOM 1418 C C . ILE A 1 189 ? -5.220 -2.821 2.746 1.00 98.25 189 ILE A C 1
ATOM 1420 O O . ILE A 1 189 ? -4.774 -2.782 3.892 1.00 98.25 189 ILE A O 1
ATOM 1424 N N . VAL A 1 190 ? -6.490 -2.523 2.473 1.00 97.62 190 VAL A N 1
ATOM 1425 C CA . VAL A 1 190 ? -7.457 -2.117 3.502 1.00 97.62 190 VAL A CA 1
ATOM 1426 C C . VAL A 1 190 ? -7.740 -3.266 4.469 1.00 97.62 190 VAL A C 1
ATOM 1428 O O . VAL A 1 190 ? -7.727 -3.073 5.683 1.00 97.62 190 VAL A O 1
ATOM 1431 N N . GLU A 1 191 ? -7.923 -4.476 3.948 1.00 97.62 191 GLU A N 1
ATOM 1432 C CA . GLU A 1 191 ? -8.077 -5.683 4.752 1.00 97.62 191 GLU A CA 1
ATOM 1433 C C . GLU A 1 191 ? -6.842 -5.935 5.626 1.00 97.62 191 GLU A C 1
ATOM 1435 O O . GLU A 1 191 ? -6.983 -6.215 6.818 1.00 97.62 191 GLU A O 1
ATOM 1440 N N . ALA A 1 192 ? -5.635 -5.762 5.077 1.00 98.12 192 ALA A N 1
ATOM 1441 C CA . ALA A 1 192 ? -4.400 -5.860 5.844 1.00 98.12 192 ALA A CA 1
ATOM 1442 C C . ALA A 1 192 ? -4.365 -4.855 7.004 1.00 98.12 192 ALA A C 1
ATOM 1444 O O . ALA A 1 192 ? -4.023 -5.231 8.122 1.00 98.12 192 ALA A O 1
ATOM 1445 N N . LEU A 1 193 ? -4.753 -3.596 6.768 1.00 98.19 193 LEU A N 1
ATOM 1446 C CA . LEU A 1 193 ? -4.803 -2.567 7.810 1.00 98.19 193 LEU A CA 1
ATOM 1447 C C . LEU A 1 193 ? -5.750 -2.961 8.950 1.00 98.19 193 LEU A C 1
ATOM 1449 O O . LEU A 1 193 ? -5.377 -2.879 10.122 1.00 98.19 193 LEU A O 1
ATOM 1453 N N . VAL A 1 194 ? -6.964 -3.404 8.613 1.00 98.19 194 VAL A N 1
ATOM 1454 C CA . VAL A 1 194 ? -7.980 -3.784 9.604 1.00 98.19 194 VAL A CA 1
ATOM 1455 C C . VAL A 1 194 ? -7.534 -5.024 10.382 1.00 98.19 194 VAL A C 1
ATOM 1457 O O . VAL A 1 194 ? -7.559 -5.014 11.611 1.00 98.19 194 VAL A O 1
ATOM 1460 N N . ARG A 1 195 ? -7.021 -6.058 9.704 1.00 97.94 195 ARG A N 1
ATOM 1461 C CA . ARG A 1 195 ? -6.496 -7.273 10.355 1.00 97.94 195 ARG A CA 1
ATOM 1462 C C . ARG A 1 195 ? -5.302 -6.986 11.267 1.00 97.94 195 ARG A C 1
ATOM 1464 O O . ARG A 1 195 ? -5.272 -7.494 12.382 1.00 97.94 195 ARG A O 1
ATOM 1471 N N . MET A 1 196 ? -4.359 -6.155 10.822 1.00 97.56 196 MET A N 1
ATOM 1472 C CA . MET A 1 196 ? -3.205 -5.713 11.620 1.00 97.56 196 MET A CA 1
ATOM 1473 C C . MET A 1 196 ? -3.628 -4.903 12.853 1.00 97.56 196 MET A C 1
ATOM 1475 O O . MET A 1 196 ? -2.945 -4.892 13.878 1.00 97.56 196 MET A O 1
ATOM 1479 N N . THR A 1 197 ? -4.749 -4.187 12.764 1.00 97.62 197 THR A N 1
ATOM 1480 C CA . THR A 1 197 ? -5.307 -3.434 13.894 1.00 97.62 197 THR A CA 1
ATOM 1481 C C . THR A 1 197 ? -5.912 -4.384 14.914 1.00 97.62 197 THR A C 1
ATOM 1483 O O . THR A 1 197 ? -5.547 -4.337 16.086 1.00 97.62 197 THR A O 1
ATOM 1486 N N . MET A 1 198 ? -6.777 -5.288 14.455 1.00 98.06 198 MET A N 1
ATOM 1487 C CA . MET A 1 198 ? -7.509 -6.207 15.326 1.00 98.06 198 MET A CA 1
ATOM 1488 C C . MET A 1 198 ? -6.624 -7.290 15.958 1.00 98.06 198 MET A C 1
ATOM 1490 O O . MET A 1 198 ? -6.986 -7.825 17.000 1.00 98.06 198 MET A O 1
ATOM 1494 N N . SER A 1 199 ? -5.470 -7.618 15.364 1.00 96.69 199 SER A N 1
ATOM 1495 C CA . SER A 1 199 ? -4.505 -8.551 15.965 1.00 96.69 199 SER A CA 1
ATOM 1496 C C . SER A 1 199 ? -3.673 -7.931 17.089 1.00 96.69 199 SER A C 1
ATOM 1498 O O . SER A 1 199 ? -3.046 -8.657 17.862 1.00 96.69 199 SER A O 1
ATOM 1500 N N . GLY A 1 200 ? -3.628 -6.599 17.164 1.00 94.56 200 GLY A N 1
ATOM 1501 C CA . GLY A 1 200 ? -2.912 -5.868 18.199 1.00 94.56 200 GLY A CA 1
ATOM 1502 C C . GLY A 1 200 ? -3.747 -5.647 19.465 1.00 94.56 200 GLY A C 1
ATOM 1503 O O . GLY A 1 200 ? -4.961 -5.867 19.473 1.00 94.56 200 GLY A O 1
ATOM 1504 N N . PRO A 1 201 ? -3.112 -5.160 20.546 1.00 95.44 201 PRO A N 1
ATOM 1505 C CA . PRO A 1 201 ? -3.819 -4.728 21.745 1.00 95.44 201 PRO A CA 1
ATOM 1506 C C . PRO A 1 201 ? -4.897 -3.685 21.422 1.00 95.44 201 PRO A C 1
ATOM 1508 O O . PRO A 1 201 ? -4.646 -2.727 20.685 1.00 95.44 201 PRO A O 1
ATOM 1511 N N . ALA A 1 202 ? -6.086 -3.855 22.004 1.00 96.75 202 ALA A N 1
ATOM 1512 C CA . ALA A 1 202 ? -7.185 -2.904 21.895 1.00 96.75 202 ALA A CA 1
ATOM 1513 C C . ALA A 1 202 ? -6.892 -1.660 22.751 1.00 96.75 202 ALA A C 1
ATOM 1515 O O . ALA A 1 202 ? -7.371 -1.498 23.873 1.00 96.75 202 ALA A O 1
ATOM 1516 N N . GLU A 1 203 ? -6.064 -0.772 22.216 1.00 95.75 203 GLU A N 1
ATOM 1517 C CA . GLU A 1 203 ? -5.641 0.463 22.869 1.00 95.75 203 GLU A CA 1
ATOM 1518 C C . GLU A 1 203 ? -6.041 1.687 22.052 1.00 95.75 203 GLU A C 1
ATOM 1520 O O . GLU A 1 203 ? -6.078 1.663 20.820 1.00 95.75 203 GLU A O 1
ATOM 1525 N N . GLU A 1 204 ? -6.250 2.802 22.747 1.00 95.12 204 GLU A N 1
ATOM 1526 C CA . GLU A 1 204 ? -6.499 4.103 22.134 1.00 95.12 204 GLU A CA 1
ATOM 1527 C C . GLU A 1 204 ? -5.464 4.463 21.055 1.00 95.12 204 GLU A C 1
ATOM 1529 O O . GLU A 1 204 ? -5.842 4.910 19.976 1.00 95.12 204 GLU A O 1
ATOM 1534 N N . GLY A 1 205 ? -4.167 4.228 21.287 1.00 93.75 205 GLY A N 1
ATOM 1535 C CA . GLY A 1 205 ? -3.122 4.526 20.300 1.00 93.75 205 GLY A CA 1
ATOM 1536 C C . GLY A 1 205 ? -3.306 3.775 18.974 1.00 93.75 205 GLY A C 1
ATOM 1537 O O . GLY A 1 205 ? -3.156 4.367 17.902 1.00 93.75 205 GLY A O 1
ATOM 1538 N N . ALA A 1 206 ? -3.706 2.501 19.040 1.00 95.25 206 ALA A N 1
ATOM 1539 C CA . ALA A 1 206 ? -3.998 1.690 17.859 1.00 95.25 206 ALA A CA 1
ATOM 1540 C C . ALA A 1 206 ? -5.258 2.193 17.143 1.00 95.25 206 ALA A C 1
ATOM 1542 O O . ALA A 1 206 ? -5.242 2.351 15.921 1.00 95.25 206 ALA A O 1
ATOM 1543 N N . LEU A 1 207 ? -6.305 2.535 17.904 1.00 96.56 207 LEU A N 1
ATOM 1544 C CA . LEU A 1 207 ? -7.547 3.107 17.379 1.00 96.56 207 LEU A CA 1
ATOM 1545 C C . LEU A 1 207 ? -7.303 4.440 16.648 1.00 96.56 207 LEU A C 1
ATOM 1547 O O . LEU A 1 207 ? -7.813 4.660 15.550 1.00 96.56 207 LEU A O 1
ATOM 1551 N N . ARG A 1 208 ? -6.471 5.321 17.219 1.00 95.38 208 ARG A N 1
ATOM 1552 C CA . ARG A 1 208 ? -6.065 6.584 16.582 1.00 95.38 208 ARG A CA 1
ATOM 1553 C C . ARG A 1 208 ? -5.276 6.326 15.294 1.00 95.38 208 ARG A C 1
ATOM 1555 O O . ARG A 1 208 ? -5.537 6.963 14.277 1.00 95.38 208 ARG A O 1
ATOM 1562 N N . SER A 1 209 ? -4.328 5.386 15.328 1.00 94.44 209 SER A N 1
ATOM 1563 C CA . SER A 1 209 ? -3.485 5.050 14.174 1.00 94.44 209 SER A CA 1
ATOM 1564 C C . SER A 1 209 ? -4.301 4.498 12.999 1.00 94.44 209 SER A C 1
ATOM 1566 O O . SER A 1 209 ? -4.138 4.969 11.870 1.00 94.44 209 SER A O 1
ATOM 1568 N N . VAL A 1 210 ? -5.223 3.560 13.252 1.00 97.00 210 VAL A N 1
ATOM 1569 C CA . VAL A 1 210 ? -6.089 3.011 12.198 1.00 97.00 210 VAL A CA 1
ATOM 1570 C C . VAL A 1 210 ? -7.027 4.077 11.632 1.00 97.00 210 VAL A C 1
ATOM 1572 O O . VAL A 1 210 ? -7.177 4.155 10.416 1.00 97.00 210 VAL A O 1
ATOM 1575 N N . ALA A 1 211 ? -7.593 4.951 12.472 1.00 96.81 211 ALA A N 1
ATOM 1576 C CA . ALA A 1 211 ? -8.501 6.007 12.028 1.00 96.81 211 ALA A CA 1
ATOM 1577 C C . ALA A 1 211 ? -7.828 6.977 11.055 1.00 96.81 211 ALA A C 1
ATOM 1579 O O . ALA A 1 211 ? -8.369 7.283 9.994 1.00 96.81 211 ALA A O 1
ATOM 1580 N N . VAL A 1 212 ? -6.614 7.406 11.396 1.00 95.50 212 VAL A N 1
ATOM 1581 C CA . VAL A 1 212 ? -5.803 8.298 10.568 1.00 95.50 212 VAL A CA 1
ATOM 1582 C C . VAL A 1 212 ? -5.460 7.655 9.221 1.00 95.50 212 VAL A C 1
ATOM 1584 O O . VAL A 1 212 ? -5.602 8.295 8.180 1.00 95.50 212 VAL A O 1
ATOM 1587 N N . ARG A 1 213 ? -5.051 6.382 9.216 1.00 96.19 213 ARG A N 1
ATOM 1588 C CA . ARG A 1 213 ? -4.712 5.664 7.977 1.00 96.19 213 ARG A CA 1
ATOM 1589 C C . ARG A 1 213 ? -5.935 5.406 7.099 1.00 96.19 213 ARG A C 1
ATOM 1591 O O . ARG A 1 213 ? -5.848 5.584 5.890 1.00 96.19 213 ARG A O 1
ATOM 1598 N N . LEU A 1 214 ? -7.076 5.041 7.690 1.00 97.44 214 LEU A N 1
ATOM 1599 C CA . LEU A 1 214 ? -8.339 4.909 6.960 1.00 97.44 214 LEU A CA 1
ATOM 1600 C C . LEU A 1 214 ? -8.748 6.246 6.335 1.00 97.44 214 LEU A C 1
ATOM 1602 O O . LEU A 1 214 ? -9.083 6.286 5.155 1.00 97.44 214 LEU A O 1
ATOM 1606 N N . TYR A 1 215 ? -8.660 7.349 7.082 1.00 97.12 215 TYR A N 1
ATOM 1607 C CA . TYR A 1 215 ? -8.967 8.674 6.548 1.00 97.12 215 TYR A CA 1
ATOM 1608 C C . TYR A 1 215 ? -8.070 9.048 5.363 1.00 97.12 215 TYR A C 1
ATOM 1610 O O . TYR A 1 215 ? -8.577 9.514 4.350 1.00 97.12 215 TYR A O 1
ATOM 1618 N N . ALA A 1 216 ? -6.764 8.782 5.445 1.00 95.38 216 ALA A N 1
ATOM 1619 C CA . ALA A 1 216 ? -5.833 9.052 4.350 1.00 95.38 216 ALA A CA 1
ATOM 1620 C C . ALA A 1 216 ? -6.186 8.285 3.061 1.00 95.38 216 ALA A C 1
ATOM 1622 O O . ALA A 1 216 ? -6.094 8.837 1.966 1.00 95.38 216 ALA A O 1
ATOM 1623 N N . ILE A 1 217 ? -6.634 7.029 3.187 1.00 96.88 217 ILE A N 1
ATOM 1624 C CA . ILE A 1 217 ? -7.122 6.231 2.051 1.00 96.88 217 ILE A CA 1
ATOM 1625 C C . ILE A 1 217 ? -8.419 6.836 1.494 1.00 96.88 217 ILE A C 1
ATOM 1627 O O . ILE A 1 217 ? -8.560 6.981 0.282 1.00 96.88 217 ILE A O 1
ATOM 1631 N N . TRP A 1 218 ? -9.362 7.211 2.363 1.00 97.62 218 TRP A N 1
ATOM 1632 C CA . TRP A 1 218 ? -10.628 7.831 1.956 1.00 97.62 218 TRP A CA 1
ATOM 1633 C C . TRP A 1 218 ? -10.433 9.169 1.234 1.00 97.62 218 TRP A C 1
ATOM 1635 O O . TRP A 1 218 ? -11.121 9.453 0.252 1.00 97.62 218 TRP A O 1
ATOM 1645 N N . ASP A 1 219 ? -9.514 9.998 1.722 1.00 96.81 219 ASP A N 1
ATOM 1646 C CA . ASP A 1 219 ? -9.227 11.304 1.139 1.00 96.81 219 ASP A CA 1
ATOM 1647 C C . ASP A 1 219 ? -8.521 11.156 -0.217 1.00 96.81 219 ASP A C 1
ATOM 1649 O O . ASP A 1 219 ? -8.941 11.757 -1.209 1.00 96.81 219 ASP A O 1
ATOM 1653 N N . GLY A 1 220 ?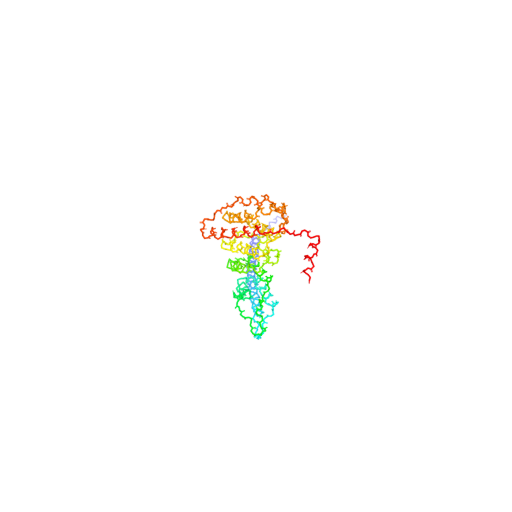 -7.523 10.266 -0.283 1.00 96.38 220 GLY A N 1
ATOM 1654 C CA . GLY A 1 220 ? -6.700 10.045 -1.470 1.00 96.38 220 GLY A CA 1
ATOM 1655 C C . GLY A 1 220 ? -7.361 9.260 -2.610 1.00 96.38 220 GLY A C 1
ATOM 1656 O O . GLY A 1 220 ? -6.857 9.307 -3.733 1.00 96.38 220 GLY A O 1
ATOM 1657 N N . ASP A 1 221 ? -8.451 8.521 -2.373 1.00 97.69 221 ASP A N 1
ATOM 1658 C CA . ASP A 1 221 ? -9.089 7.702 -3.413 1.00 97.69 221 ASP A CA 1
ATOM 1659 C C . ASP A 1 221 ? -10.279 8.407 -4.084 1.00 97.69 221 ASP A C 1
ATOM 1661 O O . ASP A 1 221 ? -11.268 8.688 -3.419 1.00 97.69 221 ASP A O 1
ATOM 1665 N N . PRO A 1 222 ? -10.282 8.650 -5.405 1.00 97.44 222 PRO A N 1
ATOM 1666 C CA . PRO A 1 222 ? -11.412 9.291 -6.077 1.00 97.44 222 PRO A CA 1
ATOM 1667 C C . PRO A 1 222 ? -12.630 8.368 -6.255 1.00 97.44 222 PRO A C 1
ATOM 1669 O O . PRO A 1 222 ? -13.698 8.844 -6.636 1.00 97.44 222 PRO A O 1
ATOM 1672 N N . THR A 1 223 ? -12.484 7.061 -6.023 1.00 96.69 223 THR A N 1
ATOM 1673 C CA . THR A 1 223 ? -13.485 6.040 -6.362 1.00 96.69 223 THR A CA 1
ATOM 1674 C C . THR A 1 223 ? -14.597 5.994 -5.302 1.00 96.69 223 THR A C 1
ATOM 1676 O O . THR A 1 223 ? -14.304 5.657 -4.148 1.00 96.69 223 THR A O 1
ATOM 1679 N N . PRO A 1 224 ? -15.869 6.289 -5.640 1.00 96.12 224 PRO A N 1
ATOM 1680 C CA . PRO A 1 224 ? -16.964 6.330 -4.666 1.00 96.12 224 PRO A CA 1
ATOM 1681 C C . PRO A 1 224 ? -17.161 5.020 -3.898 1.00 96.12 224 PRO A C 1
ATOM 1683 O O . PRO A 1 224 ? -17.437 5.045 -2.703 1.00 96.12 224 PRO A O 1
ATOM 1686 N N . GLU A 1 225 ? -16.964 3.876 -4.552 1.00 94.81 225 GLU A N 1
ATOM 1687 C CA . GLU A 1 225 ? -17.108 2.547 -3.954 1.00 94.81 225 GLU A CA 1
ATOM 1688 C C . GLU A 1 225 ? -16.049 2.302 -2.869 1.00 94.81 225 GLU A C 1
ATOM 1690 O O . GLU A 1 225 ? -16.341 1.729 -1.817 1.00 94.81 225 GLU A O 1
ATOM 1695 N N . VAL A 1 226 ? -14.819 2.776 -3.101 1.00 95.38 226 VAL A N 1
ATOM 1696 C CA . VAL A 1 226 ? -13.736 2.714 -2.110 1.00 95.38 226 VAL A CA 1
ATOM 1697 C C . VAL A 1 226 ? -14.056 3.655 -0.957 1.00 95.38 226 VAL A C 1
ATOM 1699 O O . VAL A 1 226 ? -14.024 3.222 0.193 1.00 95.38 226 VAL A O 1
ATOM 1702 N N . LYS A 1 227 ? -14.453 4.905 -1.241 1.00 97.25 227 LYS A N 1
ATOM 1703 C CA . LYS A 1 227 ? -14.855 5.863 -0.200 1.00 97.25 227 LYS A CA 1
ATOM 1704 C C . LYS A 1 227 ? -15.989 5.327 0.667 1.00 97.25 227 LYS A C 1
ATOM 1706 O O . LYS A 1 227 ? -15.895 5.421 1.886 1.00 97.25 227 LYS A O 1
ATOM 1711 N N . GLY A 1 228 ? -17.006 4.711 0.066 1.00 96.75 228 GLY A N 1
ATOM 1712 C CA . GLY A 1 228 ? -18.120 4.111 0.794 1.00 96.75 228 GLY A CA 1
ATOM 1713 C C . GLY A 1 228 ? -17.694 2.961 1.700 1.00 96.75 228 GLY A C 1
ATOM 1714 O O . GLY A 1 228 ? -18.094 2.918 2.863 1.00 96.75 228 GLY A O 1
ATOM 1715 N N . CYS A 1 229 ? -16.817 2.080 1.218 1.00 96.69 229 CYS A N 1
ATOM 1716 C CA . CYS A 1 229 ? -16.253 0.999 2.026 1.00 96.69 229 CYS A CA 1
ATOM 1717 C C . CYS A 1 229 ? -15.429 1.534 3.211 1.00 96.69 229 CYS A C 1
ATOM 1719 O O . CYS A 1 229 ? -15.653 1.146 4.357 1.00 96.69 229 CYS A O 1
ATOM 1721 N N . ILE A 1 230 ? -14.529 2.492 2.972 1.00 97.88 230 ILE A N 1
ATOM 1722 C CA . ILE A 1 230 ? -13.726 3.101 4.041 1.00 97.88 230 ILE A CA 1
ATOM 1723 C C . ILE A 1 230 ? -14.599 3.891 5.024 1.00 97.88 230 ILE A C 1
ATOM 1725 O O . ILE A 1 230 ? -14.391 3.814 6.236 1.00 97.88 230 ILE A O 1
ATOM 1729 N N . GLY A 1 231 ? -15.612 4.601 4.522 1.00 98.00 231 GLY A N 1
ATOM 1730 C CA . GLY A 1 231 ? -16.591 5.324 5.327 1.00 98.00 231 GLY A CA 1
ATOM 1731 C C . GLY A 1 231 ? -17.311 4.409 6.316 1.00 98.00 231 GLY A C 1
ATOM 1732 O O . GLY A 1 231 ? -17.491 4.794 7.471 1.00 98.00 231 GLY A O 1
ATOM 1733 N N . LYS A 1 232 ? -17.633 3.165 5.924 1.00 97.62 232 LYS A N 1
ATOM 1734 C CA . LYS A 1 232 ? -18.170 2.158 6.853 1.00 97.62 232 LYS A CA 1
ATOM 1735 C C . LYS A 1 232 ? -17.200 1.877 7.996 1.00 97.62 232 LYS A C 1
ATOM 1737 O O . LYS A 1 232 ? -17.607 1.965 9.149 1.00 97.62 232 LYS A O 1
ATOM 1742 N N . PHE A 1 233 ? -15.930 1.590 7.704 1.00 98.38 233 PHE A N 1
ATOM 1743 C CA . PHE A 1 233 ? -14.936 1.306 8.747 1.00 98.38 233 PHE A CA 1
ATOM 1744 C C . PHE A 1 233 ? -14.740 2.488 9.698 1.00 98.38 233 PHE A C 1
ATOM 1746 O O . PHE A 1 233 ? -14.756 2.301 10.914 1.00 98.38 233 PHE A O 1
ATOM 1753 N N . ILE A 1 234 ? -14.634 3.710 9.166 1.00 98.38 234 ILE A N 1
ATOM 1754 C CA . ILE A 1 234 ? -14.527 4.926 9.985 1.00 98.38 234 ILE A CA 1
ATOM 1755 C C . ILE A 1 234 ? -15.777 5.087 10.864 1.00 98.38 234 ILE A C 1
ATOM 1757 O O . ILE A 1 234 ? -15.657 5.341 12.062 1.00 98.38 234 ILE A O 1
ATOM 1761 N N . GLY A 1 235 ? -16.973 4.868 10.310 1.00 98.12 235 GLY A N 1
ATOM 1762 C CA . GLY A 1 235 ? -18.232 4.932 11.054 1.00 98.12 235 GLY A CA 1
ATOM 1763 C C . GLY A 1 235 ? -18.317 3.947 12.226 1.00 98.12 235 GLY A C 1
ATOM 1764 O O . GLY A 1 235 ? -18.946 4.264 13.233 1.00 98.12 235 GLY A O 1
ATOM 1765 N N . LYS A 1 236 ? -17.648 2.789 12.140 1.00 98.25 236 LYS A N 1
ATOM 1766 C CA . LYS A 1 236 ? -17.618 1.775 13.211 1.00 98.25 236 LYS A CA 1
ATOM 1767 C C . LYS A 1 236 ? -16.706 2.153 14.382 1.00 98.25 236 LYS A C 1
ATOM 1769 O O . LYS A 1 236 ? -16.955 1.723 15.502 1.00 98.25 236 LYS A O 1
ATOM 1774 N N . ILE A 1 237 ? -15.679 2.974 14.152 1.00 98.25 237 ILE A N 1
ATOM 1775 C CA . ILE A 1 237 ? -14.699 3.350 15.188 1.00 98.25 237 ILE A CA 1
ATOM 1776 C C . ILE A 1 237 ? -14.907 4.755 15.764 1.00 98.25 237 ILE A C 1
ATOM 1778 O O . ILE A 1 237 ? -14.379 5.069 16.832 1.00 98.25 237 ILE A O 1
ATOM 1782 N N . ILE A 1 238 ? -15.675 5.612 15.083 1.00 97.31 238 ILE A N 1
ATOM 1783 C CA . ILE A 1 238 ? -15.753 7.039 15.417 1.00 97.31 238 ILE A CA 1
ATOM 1784 C C . ILE A 1 238 ? -16.371 7.327 16.785 1.00 97.31 238 ILE A C 1
ATOM 1786 O O . ILE A 1 238 ? -15.881 8.206 17.488 1.00 97.31 238 ILE A O 1
ATOM 1790 N N . GLY A 1 239 ? -17.388 6.561 17.197 1.00 96.81 239 GLY A N 1
ATOM 1791 C CA . GLY A 1 239 ? -18.004 6.727 18.517 1.00 96.81 239 GLY A CA 1
ATOM 1792 C C . GLY A 1 239 ? -16.994 6.505 19.643 1.00 96.81 239 GLY A C 1
ATOM 1793 O O . GLY A 1 239 ? -16.922 7.289 20.581 1.00 96.81 239 GLY A O 1
ATOM 1794 N N . ARG A 1 240 ? -16.117 5.504 19.490 1.00 97.12 240 ARG A N 1
ATOM 1795 C CA . ARG A 1 240 ? -15.079 5.226 20.485 1.00 97.12 240 ARG A CA 1
ATOM 1796 C C . ARG A 1 240 ? -13.991 6.302 20.527 1.00 97.12 240 ARG A C 1
ATOM 1798 O O . ARG A 1 240 ? -13.459 6.594 21.593 1.00 97.12 240 ARG A O 1
ATOM 1805 N N . LEU A 1 241 ? -13.651 6.897 19.384 1.00 95.94 241 LEU A N 1
ATOM 1806 C CA . LEU A 1 241 ? -12.715 8.027 19.341 1.00 95.94 241 LEU A CA 1
ATOM 1807 C C . LEU A 1 241 ? -13.275 9.262 20.062 1.00 95.94 241 LEU A C 1
ATOM 1809 O O . LEU A 1 241 ? -12.516 9.958 20.740 1.00 95.94 241 LEU A O 1
ATOM 1813 N N . ASP A 1 242 ? -14.583 9.504 19.938 1.00 95.75 242 ASP A N 1
ATOM 1814 C CA . ASP A 1 242 ? -15.283 10.593 20.627 1.00 95.75 242 ASP A CA 1
ATOM 1815 C C . ASP A 1 242 ? -15.332 10.362 22.148 1.00 95.75 242 ASP A C 1
ATOM 1817 O O . ASP A 1 242 ? -15.007 11.271 22.912 1.00 95.75 242 ASP A O 1
ATOM 1821 N N . ASP A 1 243 ? -15.588 9.122 22.596 1.00 96.06 243 ASP A N 1
ATOM 1822 C CA . ASP A 1 243 ? -15.535 8.736 24.019 1.00 96.06 243 ASP A CA 1
ATOM 1823 C C . ASP A 1 243 ? -14.176 9.050 24.668 1.00 96.06 243 ASP A C 1
ATOM 1825 O O . ASP A 1 243 ? -14.101 9.447 25.833 1.00 96.06 243 ASP A O 1
ATOM 1829 N N . PHE A 1 244 ? -13.082 8.870 23.922 1.00 94.75 244 PHE A N 1
ATOM 1830 C CA . PHE A 1 244 ? -11.727 9.190 24.380 1.00 94.75 244 PHE A CA 1
ATOM 1831 C C . PHE A 1 244 ? -11.407 10.695 24.341 1.00 94.75 244 PHE A C 1
ATOM 1833 O O . PHE A 1 244 ? -10.314 11.104 24.736 1.00 94.75 244 PHE A O 1
ATOM 1840 N N . GLY A 1 245 ? -12.331 11.541 23.875 1.00 92.56 245 GLY A N 1
ATOM 1841 C CA . GLY A 1 245 ? -12.156 12.991 23.806 1.00 92.56 245 GLY A CA 1
ATOM 1842 C C . GLY A 1 245 ? -11.075 13.434 22.816 1.00 92.56 245 GLY A C 1
ATOM 1843 O O . GLY A 1 245 ? -10.488 14.510 22.977 1.00 92.56 245 GLY A O 1
ATOM 1844 N N . VAL A 1 246 ? -10.770 12.614 21.805 1.00 87.69 246 VAL A N 1
ATOM 1845 C CA . VAL A 1 246 ? -9.706 12.895 20.834 1.00 87.69 246 VAL A CA 1
ATOM 1846 C C . VAL A 1 246 ? -10.210 13.868 19.775 1.00 87.69 246 VAL A C 1
ATOM 1848 O O . VAL A 1 246 ? -11.012 13.512 18.920 1.00 87.69 246 VAL A O 1
ATOM 1851 N N . LYS A 1 247 ? -9.720 15.110 19.810 1.00 86.31 247 LYS A N 1
ATOM 1852 C CA . LYS A 1 247 ? -10.189 16.163 18.890 1.00 86.31 247 LYS A CA 1
ATOM 1853 C C . LYS A 1 247 ? -9.381 16.270 17.600 1.00 86.31 247 LYS A C 1
ATOM 1855 O O . LYS A 1 247 ? -9.914 16.690 16.577 1.00 86.31 247 LYS A O 1
ATOM 1860 N N . GLN A 1 248 ? -8.087 15.961 17.662 1.00 85.38 248 GLN A N 1
ATOM 1861 C CA . GLN A 1 248 ? -7.142 16.218 16.577 1.00 85.38 248 GLN A CA 1
ATOM 1862 C C . GLN A 1 248 ? -6.112 15.098 16.476 1.00 85.38 248 GLN A C 1
ATOM 1864 O O . GLN A 1 248 ? -5.632 14.584 17.490 1.00 85.38 248 GLN A O 1
ATOM 1869 N N . PHE A 1 249 ? -5.748 14.770 15.241 1.00 85.06 249 PHE A N 1
ATOM 1870 C CA . PHE A 1 249 ? -4.735 13.786 14.899 1.00 85.06 249 PHE A CA 1
ATOM 1871 C C . PHE A 1 249 ? -3.761 14.412 13.899 1.00 85.06 249 PHE A C 1
ATOM 1873 O O . PHE A 1 249 ? -4.183 15.094 12.968 1.00 85.06 249 PHE A O 1
ATOM 1880 N N . VAL A 1 250 ? -2.463 14.167 14.069 1.00 81.94 250 VAL A N 1
ATOM 1881 C CA . VAL A 1 250 ? -1.449 14.586 13.091 1.00 81.94 250 VAL A CA 1
ATOM 1882 C C . VAL A 1 250 ? -1.221 13.436 12.118 1.00 81.94 250 VAL A C 1
ATOM 1884 O O . VAL A 1 250 ? -0.909 12.325 12.554 1.00 81.94 250 VAL A O 1
ATOM 1887 N N . HIS A 1 251 ? -1.359 13.692 10.816 1.00 75.31 251 HIS A N 1
ATOM 1888 C CA . HIS A 1 251 ? -1.122 12.696 9.776 1.00 75.31 251 HIS A CA 1
ATOM 1889 C C . HIS A 1 251 ? 0.008 13.084 8.814 1.00 75.31 251 HIS A C 1
ATOM 1891 O O . HIS A 1 251 ? 0.039 14.182 8.250 1.00 75.31 251 HIS A O 1
ATOM 1897 N N . GLY A 1 252 ? 0.886 12.109 8.564 1.00 68.12 252 GLY A N 1
ATOM 1898 C CA . GLY A 1 252 ? 1.770 12.075 7.406 1.00 68.12 252 GLY A CA 1
ATOM 1899 C C . GLY A 1 252 ? 2.895 13.121 7.380 1.00 68.12 252 GLY A C 1
ATOM 1900 O O . GLY A 1 252 ? 3.048 13.939 8.290 1.00 68.12 252 GLY A O 1
ATOM 1901 N N . PRO A 1 253 ? 3.703 13.119 6.303 1.00 70.81 253 PRO A N 1
ATOM 1902 C CA . PRO A 1 253 ? 4.821 14.049 6.129 1.00 70.81 253 PRO A CA 1
ATOM 1903 C C . PRO A 1 253 ? 4.370 15.503 5.931 1.00 70.81 253 PRO A C 1
ATOM 1905 O O . PRO A 1 253 ? 5.158 16.421 6.143 1.00 70.81 253 PRO A O 1
ATOM 1908 N N . LYS A 1 254 ? 3.107 15.719 5.538 1.00 72.44 254 LYS A N 1
ATOM 1909 C CA . LYS A 1 254 ? 2.511 17.051 5.369 1.00 72.44 254 LYS A CA 1
ATOM 1910 C C . LYS A 1 254 ? 1.988 17.655 6.678 1.00 72.44 254 LYS A C 1
ATOM 1912 O O . LYS A 1 254 ? 1.550 18.799 6.653 1.00 72.44 254 LYS A O 1
ATOM 1917 N N . MET A 1 255 ? 2.052 16.916 7.794 1.00 77.12 255 MET A N 1
ATOM 1918 C CA . MET A 1 255 ? 1.501 17.323 9.094 1.00 77.12 255 MET A CA 1
ATOM 1919 C C . MET A 1 255 ? 0.057 17.830 8.985 1.00 77.12 255 MET A C 1
ATOM 1921 O O . MET A 1 255 ? -0.318 18.822 9.610 1.00 77.12 255 MET A O 1
ATOM 1925 N N . GLU A 1 256 ? -0.751 17.170 8.156 1.00 85.25 256 GLU A N 1
ATOM 1926 C CA . GLU A 1 256 ? -2.145 17.555 7.998 1.00 85.25 256 GLU A CA 1
ATOM 1927 C C . GLU A 1 256 ? -2.929 17.135 9.241 1.00 85.25 256 GLU A C 1
ATOM 1929 O O . GLU A 1 256 ? -2.749 16.037 9.780 1.00 85.25 256 GLU A O 1
ATOM 1934 N N . MET A 1 257 ? -3.769 18.047 9.725 1.00 89.50 257 MET A N 1
ATOM 1935 C CA . MET A 1 257 ? -4.576 17.827 10.916 1.00 89.50 257 MET A CA 1
ATOM 1936 C C . MET A 1 257 ? -5.874 17.142 10.505 1.00 89.50 257 MET A C 1
ATOM 1938 O O . MET A 1 257 ? -6.747 17.762 9.902 1.00 89.50 257 MET A O 1
ATOM 1942 N N . VAL A 1 258 ? -6.016 15.870 10.865 1.00 92.56 258 VAL A N 1
ATOM 1943 C CA . VAL A 1 258 ? -7.299 15.171 10.775 1.00 92.56 258 VAL A CA 1
ATOM 1944 C C . VAL A 1 258 ? -8.088 15.535 12.028 1.00 92.56 258 VAL A C 1
ATOM 1946 O O . VAL A 1 258 ? -7.558 15.457 13.138 1.00 92.56 258 VAL A O 1
ATOM 1949 N N . THR A 1 259 ? -9.338 15.966 11.878 1.00 95.31 259 THR A N 1
ATOM 1950 C CA . THR A 1 259 ? -10.226 16.251 13.014 1.00 95.31 259 THR A CA 1
ATOM 1951 C C . THR A 1 259 ? -11.337 15.211 13.106 1.00 95.31 259 THR A C 1
ATOM 1953 O O . THR A 1 259 ? -11.581 14.454 12.158 1.00 95.31 259 THR A O 1
ATOM 1956 N N . ILE A 1 260 ? -12.025 15.156 14.250 1.00 95.56 260 ILE A N 1
ATOM 1957 C CA . ILE A 1 260 ? -13.183 14.266 14.410 1.00 95.56 260 ILE A CA 1
ATOM 1958 C C . ILE A 1 260 ? -14.290 14.607 13.398 1.00 95.56 260 ILE A C 1
ATOM 1960 O O . ILE A 1 260 ? -14.942 13.707 12.878 1.00 95.56 260 ILE A O 1
ATOM 1964 N N . GLU A 1 261 ? -14.452 15.882 13.034 1.00 95.88 261 GLU A N 1
ATOM 1965 C CA . GLU A 1 261 ? -15.412 16.327 12.020 1.00 95.88 261 GLU A CA 1
ATOM 1966 C C . GLU A 1 261 ? -15.054 15.802 10.624 1.00 95.88 261 GLU A C 1
ATOM 1968 O O . GLU A 1 261 ? -15.944 15.369 9.890 1.00 95.88 261 GLU A O 1
ATOM 1973 N N . SER A 1 262 ? -13.765 15.772 10.267 1.00 96.38 262 SER A N 1
ATOM 1974 C CA . SER A 1 262 ? -13.303 15.165 9.011 1.00 96.38 262 SER A CA 1
ATOM 1975 C C . SER A 1 262 ? -13.611 13.667 8.966 1.00 96.38 262 SER A C 1
ATOM 1977 O O . SER A 1 262 ? -14.119 13.165 7.962 1.00 96.38 262 SER A O 1
ATOM 1979 N N . LEU A 1 263 ? -13.391 12.953 10.077 1.00 97.12 263 LEU A N 1
ATOM 1980 C CA . LEU A 1 263 ? -13.767 11.541 10.199 1.00 97.12 263 LEU A CA 1
ATOM 1981 C C . LEU A 1 263 ? -15.288 11.347 10.098 1.00 97.12 263 LEU A C 1
ATOM 1983 O O . LEU A 1 263 ? -15.741 10.418 9.434 1.00 97.12 263 LEU A O 1
ATOM 1987 N N . GLN A 1 264 ? -16.091 12.234 10.693 1.00 97.62 264 GLN A N 1
ATOM 1988 C CA . GLN A 1 264 ? -17.552 12.192 10.576 1.00 97.62 264 GLN A CA 1
ATOM 1989 C C . GLN A 1 264 ? -18.005 12.427 9.132 1.00 97.62 264 GLN A C 1
ATOM 1991 O O . GLN A 1 264 ? -18.924 11.755 8.663 1.00 97.62 264 GLN A O 1
ATOM 1996 N N . ALA A 1 265 ? -17.374 13.357 8.411 1.00 97.88 265 ALA A N 1
ATOM 1997 C CA . ALA A 1 265 ? -17.655 13.595 6.998 1.00 97.88 265 ALA A CA 1
ATOM 1998 C C . ALA A 1 265 ? -17.333 12.356 6.149 1.00 97.88 265 ALA A C 1
ATOM 2000 O O . ALA A 1 265 ? -18.159 11.950 5.330 1.00 97.88 265 ALA A O 1
ATOM 2001 N N . ALA A 1 266 ? -16.195 11.706 6.405 1.00 97.88 266 ALA A N 1
ATOM 2002 C CA . ALA A 1 266 ? -15.834 10.453 5.752 1.00 97.88 266 ALA A CA 1
ATOM 2003 C C . ALA A 1 266 ? -16.829 9.326 6.077 1.00 97.88 266 ALA A C 1
ATOM 2005 O O . ALA A 1 266 ? -17.317 8.650 5.171 1.00 97.88 266 ALA A O 1
ATOM 2006 N N . ALA A 1 267 ? -17.222 9.176 7.345 1.00 98.06 267 ALA A N 1
ATOM 2007 C CA . ALA A 1 267 ? -18.198 8.176 7.776 1.00 98.06 267 ALA A CA 1
ATOM 2008 C C . ALA A 1 267 ? -19.565 8.333 7.090 1.00 98.06 267 ALA A C 1
ATOM 2010 O O . ALA A 1 267 ? -20.209 7.341 6.761 1.00 98.06 267 ALA A O 1
ATOM 2011 N N . ARG A 1 268 ? -20.001 9.567 6.798 1.00 98.25 268 ARG A N 1
ATOM 2012 C CA . ARG A 1 268 ? -21.259 9.829 6.069 1.00 98.25 268 ARG A CA 1
ATOM 2013 C C . ARG A 1 268 ? -21.251 9.339 4.624 1.00 98.25 268 ARG A C 1
ATOM 2015 O O . ARG A 1 268 ? -22.318 9.230 4.032 1.00 98.25 268 ARG A O 1
ATOM 2022 N N . THR A 1 269 ? -20.081 9.057 4.053 1.00 98.19 269 THR A N 1
ATOM 2023 C CA . THR A 1 269 ? -19.992 8.464 2.712 1.00 98.19 269 THR A CA 1
ATOM 2024 C C . THR A 1 269 ? -20.234 6.958 2.706 1.00 98.19 269 THR A C 1
ATOM 2026 O O . THR A 1 269 ? -20.287 6.383 1.624 1.00 98.19 269 THR A O 1
ATOM 2029 N N . ALA A 1 270 ? -20.393 6.328 3.880 1.00 97.56 270 ALA A N 1
ATOM 2030 C CA . ALA A 1 270 ? -20.658 4.901 4.009 1.00 97.56 270 ALA A CA 1
ATOM 2031 C C . ALA A 1 270 ? -21.799 4.457 3.085 1.00 97.56 270 ALA A C 1
ATOM 2033 O O . ALA A 1 270 ? -22.927 4.938 3.184 1.00 97.56 270 ALA A O 1
ATOM 2034 N N . ALA A 1 271 ? -21.489 3.521 2.195 1.00 96.50 271 ALA A N 1
ATOM 2035 C CA . ALA A 1 271 ? -22.418 2.991 1.210 1.00 96.50 271 ALA A CA 1
ATOM 2036 C C . ALA A 1 271 ? -22.105 1.519 0.950 1.00 96.50 271 ALA A C 1
ATOM 2038 O O . ALA A 1 271 ? -20.958 1.082 1.095 1.00 96.50 271 ALA A O 1
ATOM 2039 N 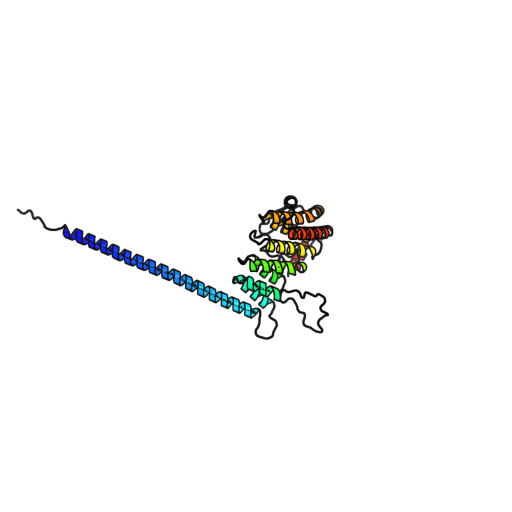N . ASP A 1 272 ? -23.125 0.745 0.588 1.00 93.00 272 ASP A N 1
ATOM 2040 C CA . ASP A 1 272 ? -22.936 -0.644 0.187 1.00 93.00 272 ASP A CA 1
ATOM 2041 C C . ASP A 1 272 ? -22.155 -0.736 -1.124 1.00 93.00 272 ASP A C 1
ATOM 2043 O O . ASP A 1 272 ? -22.330 0.074 -2.036 1.00 93.00 272 ASP A O 1
ATOM 2047 N N . ASN A 1 273 ? -21.258 -1.721 -1.196 1.00 89.81 273 ASN A N 1
ATOM 2048 C CA . ASN A 1 273 ? -20.542 -2.011 -2.427 1.00 89.81 273 ASN A CA 1
ATOM 2049 C C . ASN A 1 273 ? -21.504 -2.739 -3.384 1.00 89.81 273 ASN A C 1
ATOM 2051 O O . ASN A 1 273 ? -22.209 -3.638 -2.926 1.00 89.81 273 ASN A O 1
ATOM 2055 N N . PRO A 1 274 ? -21.555 -2.386 -4.680 1.00 90.19 274 PRO A N 1
ATOM 2056 C CA . PRO A 1 274 ? -22.409 -3.085 -5.641 1.00 90.19 274 PRO A CA 1
ATOM 2057 C C . PRO A 1 274 ? -21.994 -4.546 -5.883 1.00 90.19 274 PRO A C 1
ATOM 2059 O O . PRO A 1 274 ? -22.789 -5.319 -6.409 1.00 90.19 274 PRO A O 1
ATOM 2062 N N . ASP A 1 275 ? -20.762 -4.925 -5.537 1.00 91.81 275 ASP A N 1
ATOM 2063 C CA . ASP A 1 275 ? -20.303 -6.311 -5.558 1.00 91.81 275 ASP A CA 1
ATOM 2064 C C . ASP A 1 275 ? -20.664 -7.010 -4.237 1.00 91.81 275 ASP A C 1
ATOM 2066 O O . ASP A 1 275 ? -20.168 -6.638 -3.170 1.00 91.81 275 ASP A O 1
ATOM 2070 N N . ASP A 1 276 ? -21.509 -8.042 -4.311 1.00 91.56 276 ASP A N 1
ATOM 2071 C CA . ASP A 1 276 ? -22.018 -8.777 -3.145 1.00 91.56 276 ASP A CA 1
ATOM 2072 C C . ASP A 1 276 ? -20.906 -9.392 -2.280 1.00 91.56 276 ASP A C 1
ATOM 2074 O O . ASP A 1 276 ? -21.009 -9.425 -1.049 1.00 91.56 276 ASP A O 1
ATOM 2078 N N . TYR A 1 277 ? -19.827 -9.879 -2.903 1.00 89.88 277 TYR A N 1
ATOM 2079 C CA . TYR A 1 277 ? -18.709 -10.472 -2.176 1.00 89.88 277 TYR A CA 1
ATOM 2080 C C . TYR A 1 277 ? -17.946 -9.393 -1.402 1.00 89.88 277 TYR A C 1
ATOM 2082 O O . TYR A 1 277 ? -17.676 -9.558 -0.208 1.00 89.88 277 TYR A O 1
ATOM 2090 N N . LEU A 1 278 ? -17.650 -8.263 -2.049 1.00 88.50 278 LEU A N 1
ATOM 2091 C CA . LEU A 1 278 ? -16.993 -7.127 -1.398 1.00 88.50 278 LEU A CA 1
ATOM 2092 C C . LEU A 1 278 ? -17.871 -6.502 -0.315 1.00 88.50 278 LEU A C 1
ATOM 2094 O O . LEU A 1 278 ? -17.364 -6.135 0.746 1.00 88.50 278 LEU A O 1
ATOM 2098 N N . ALA A 1 279 ? -19.181 -6.409 -0.548 1.00 92.06 279 ALA A N 1
ATOM 2099 C CA . ALA A 1 279 ? -20.137 -5.922 0.433 1.00 92.06 279 ALA A CA 1
ATOM 2100 C C . ALA A 1 279 ? -20.106 -6.793 1.691 1.00 92.06 279 ALA A C 1
ATOM 2102 O O . ALA A 1 279 ? -19.914 -6.268 2.790 1.00 92.06 279 ALA A O 1
ATOM 2103 N N . LYS A 1 280 ? -20.196 -8.118 1.529 1.00 94.88 280 LYS A N 1
ATOM 2104 C CA . LYS A 1 280 ? -20.122 -9.076 2.634 1.00 94.88 280 LYS A CA 1
ATOM 2105 C C . LYS A 1 280 ? -18.807 -8.961 3.406 1.00 94.88 280 LYS A C 1
ATOM 2107 O O . LYS A 1 280 ? -18.847 -8.779 4.619 1.00 94.88 280 LYS A O 1
ATOM 2112 N N . LEU A 1 281 ? -17.667 -8.983 2.712 1.00 92.75 281 LEU A N 1
ATOM 2113 C CA . LEU A 1 281 ? -16.351 -8.862 3.346 1.00 92.75 281 LEU A CA 1
ATOM 2114 C C . LEU A 1 281 ? -16.205 -7.536 4.111 1.00 92.75 281 LEU A C 1
ATOM 2116 O O . LEU A 1 281 ? -15.723 -7.523 5.241 1.00 92.75 281 LEU A O 1
ATOM 2120 N N . SER A 1 282 ? -16.656 -6.419 3.526 1.00 94.62 282 SER A N 1
ATOM 2121 C CA . SER A 1 282 ? -16.609 -5.105 4.184 1.00 94.62 282 SER A CA 1
ATOM 2122 C C . SER A 1 282 ? -17.493 -5.038 5.431 1.00 94.62 282 SER A C 1
ATOM 2124 O O . SER A 1 282 ? -17.103 -4.430 6.425 1.00 94.62 282 SER A O 1
ATOM 2126 N N . ASN A 1 283 ? -18.658 -5.689 5.412 1.00 96.12 283 ASN A N 1
ATOM 2127 C CA . ASN A 1 283 ? -19.557 -5.732 6.559 1.00 96.12 283 ASN A CA 1
ATOM 2128 C C . ASN A 1 283 ? -18.972 -6.604 7.679 1.00 96.12 283 ASN A C 1
ATOM 2130 O O . ASN A 1 283 ? -18.901 -6.146 8.814 1.00 96.12 283 ASN A O 1
ATOM 2134 N N . GLU A 1 284 ? -18.460 -7.796 7.353 1.00 97.25 284 GLU A N 1
ATOM 2135 C CA . GLU A 1 284 ? -17.818 -8.697 8.322 1.00 97.25 284 GLU A CA 1
ATOM 2136 C C . GLU A 1 284 ? -16.608 -8.038 9.001 1.00 97.25 284 GLU A C 1
ATOM 2138 O O . GLU A 1 284 ? -16.509 -8.028 10.228 1.00 97.25 284 GLU A O 1
ATOM 2143 N N . LEU A 1 285 ? -15.714 -7.422 8.218 1.00 96.88 285 LEU A N 1
ATOM 2144 C CA . LEU A 1 285 ? -14.569 -6.685 8.760 1.00 96.88 285 LEU A CA 1
ATOM 2145 C C . LEU A 1 285 ? -15.004 -5.463 9.574 1.00 96.88 285 LEU A C 1
ATOM 2147 O O . LEU A 1 285 ? -14.385 -5.153 10.589 1.00 96.88 285 LEU A O 1
ATOM 2151 N N . GLY A 1 286 ? -16.055 -4.762 9.144 1.00 97.69 286 GLY A N 1
ATOM 2152 C CA . GLY A 1 286 ? -16.574 -3.592 9.845 1.00 97.69 286 GLY A CA 1
ATOM 2153 C C . GLY A 1 286 ? -17.188 -3.944 11.196 1.00 97.69 286 GLY A C 1
ATOM 2154 O O . GLY A 1 286 ? -16.974 -3.222 12.168 1.00 97.69 286 GLY A O 1
ATOM 2155 N N . ASP A 1 287 ? -17.913 -5.057 11.276 1.00 98.06 287 ASP A N 1
ATOM 2156 C CA . ASP A 1 287 ? -18.511 -5.536 12.521 1.00 98.06 287 ASP A CA 1
ATOM 2157 C C . ASP A 1 287 ? -17.439 -6.043 13.493 1.00 98.06 287 ASP A C 1
ATOM 2159 O O . ASP A 1 287 ? -17.443 -5.640 14.657 1.00 98.06 287 ASP A O 1
ATOM 2163 N N . ALA A 1 288 ? -16.451 -6.803 13.006 1.00 98.12 288 ALA A N 1
ATOM 2164 C CA . ALA A 1 288 ? -15.303 -7.222 13.812 1.00 98.12 288 ALA A CA 1
ATOM 2165 C C . ALA A 1 288 ? -14.485 -6.022 14.329 1.00 98.12 288 ALA A C 1
ATOM 2167 O O . ALA A 1 288 ? -14.109 -5.975 15.501 1.00 98.12 288 ALA A O 1
ATOM 2168 N N . LEU A 1 289 ? -14.255 -5.011 13.481 1.00 98.25 289 LEU A N 1
ATOM 2169 C CA . LEU A 1 289 ? -13.559 -3.785 13.875 1.00 98.25 289 LEU A CA 1
ATOM 2170 C C . LEU A 1 289 ? -14.357 -2.992 14.917 1.00 98.25 289 LEU A C 1
ATOM 2172 O O . LEU A 1 289 ? -13.764 -2.411 15.823 1.00 98.25 289 LEU A O 1
ATOM 2176 N N . SER A 1 290 ? -15.688 -2.977 14.811 1.00 98.12 290 SER A N 1
ATOM 2177 C CA . SER A 1 290 ? -16.569 -2.353 15.801 1.00 98.12 290 SER A CA 1
ATOM 2178 C C . SER A 1 290 ? -16.466 -3.042 17.155 1.00 98.12 290 SER A C 1
ATOM 2180 O O . SER A 1 290 ? -16.313 -2.365 18.169 1.00 98.12 290 SER A O 1
ATOM 2182 N N . GLU A 1 291 ? -16.533 -4.374 17.182 1.00 98.19 291 GLU A N 1
ATOM 2183 C CA . GLU A 1 291 ? -16.390 -5.159 18.410 1.00 98.19 291 GLU A CA 1
ATOM 2184 C C . GLU A 1 291 ? -15.024 -4.896 19.054 1.00 98.19 291 GLU A C 1
ATOM 2186 O O . GLU A 1 291 ? -14.947 -4.494 20.220 1.00 98.19 291 GLU A O 1
ATOM 2191 N N . TRP A 1 292 ? -13.950 -4.990 18.265 1.00 98.31 292 TRP A N 1
ATOM 2192 C CA . TRP A 1 292 ? -12.602 -4.661 18.722 1.00 98.31 292 TRP A CA 1
ATOM 2193 C C . TRP A 1 292 ? -12.520 -3.227 19.271 1.00 98.31 292 TRP A C 1
ATOM 2195 O O . TRP A 1 292 ? -12.016 -3.026 20.377 1.00 98.31 292 TRP A O 1
ATOM 2205 N N . ALA A 1 293 ? -13.088 -2.235 18.578 1.00 97.94 293 ALA A N 1
ATOM 2206 C CA . ALA A 1 293 ? -13.070 -0.841 19.015 1.00 97.94 293 ALA A CA 1
ATOM 2207 C C . ALA A 1 293 ? -13.809 -0.634 20.345 1.00 97.94 293 ALA A C 1
ATOM 2209 O O . ALA A 1 293 ? -13.332 0.107 21.204 1.00 97.94 293 ALA A O 1
ATOM 2210 N N . THR A 1 294 ? -14.937 -1.316 20.575 1.00 97.81 294 THR A N 1
ATOM 2211 C CA . THR A 1 294 ? -15.640 -1.234 21.870 1.00 97.81 294 THR A CA 1
ATOM 2212 C C . THR A 1 294 ? -14.808 -1.780 23.029 1.00 97.81 294 THR A C 1
ATOM 2214 O O . THR A 1 294 ? -14.921 -1.283 24.150 1.00 97.81 294 THR A O 1
ATOM 2217 N N . SER A 1 295 ? -13.920 -2.742 22.758 1.00 97.44 295 SER A N 1
ATOM 2218 C CA . SER A 1 295 ? -12.990 -3.286 23.751 1.00 97.44 295 SER A CA 1
ATOM 2219 C C . SER A 1 295 ? -11.777 -2.385 24.022 1.00 97.44 295 SER A C 1
ATOM 2221 O O . SER A 1 295 ? -11.055 -2.618 24.995 1.00 97.44 295 SER A O 1
ATOM 2223 N N . CYS A 1 296 ? -11.552 -1.343 23.205 1.00 97.50 296 CYS A N 1
ATOM 2224 C CA . CYS A 1 296 ? -10.390 -0.474 23.353 1.00 97.50 296 CYS A CA 1
ATOM 2225 C C . CYS A 1 296 ? -10.368 0.223 24.712 1.00 97.50 296 CYS A C 1
ATOM 2227 O O . CYS A 1 296 ? -11.364 0.811 25.136 1.00 97.50 296 CYS A O 1
ATOM 2229 N N . GLN A 1 297 ? -9.206 0.247 25.358 1.00 96.25 297 GLN A N 1
ATOM 2230 C CA . GLN A 1 297 ? -8.986 0.964 26.614 1.00 96.25 297 GLN A CA 1
ATOM 2231 C C . GLN A 1 297 ? -8.246 2.283 26.365 1.00 96.25 297 GLN A C 1
ATOM 2233 O O . GLN A 1 297 ? -7.389 2.370 25.480 1.00 96.25 297 GLN A O 1
ATOM 2238 N N . ALA A 1 298 ? -8.581 3.311 27.151 1.00 92.25 298 ALA A N 1
ATOM 2239 C CA . ALA A 1 298 ? -7.838 4.569 27.147 1.00 92.25 298 ALA A CA 1
ATOM 2240 C C . ALA A 1 298 ? -6.396 4.287 27.573 1.00 92.25 298 ALA A C 1
ATOM 2242 O O . ALA A 1 298 ? -6.174 3.526 28.524 1.00 92.25 298 ALA A O 1
ATOM 2243 N N . GLN A 1 299 ? -5.414 4.887 26.896 1.00 83.69 299 GLN A N 1
ATOM 2244 C CA . GLN A 1 299 ? -4.037 4.708 27.344 1.00 83.69 299 GLN A CA 1
ATOM 2245 C C . GLN A 1 299 ? -3.894 5.348 28.727 1.00 83.69 299 GLN A C 1
ATOM 2247 O O . GLN A 1 299 ? -4.288 6.504 28.914 1.00 83.69 299 GLN A O 1
ATOM 2252 N N . PRO A 1 300 ? -3.351 4.627 29.726 1.00 73.44 300 PRO A N 1
ATOM 2253 C CA . PRO A 1 300 ? -3.138 5.221 31.029 1.00 73.44 300 PRO A CA 1
ATOM 2254 C C . PRO A 1 300 ? -2.206 6.410 30.826 1.00 73.44 300 PRO A C 1
ATOM 2256 O O . PRO A 1 300 ? -1.097 6.247 30.316 1.00 73.44 300 PRO A O 1
ATOM 2259 N N . ALA A 1 301 ? -2.667 7.601 31.211 1.00 64.44 301 ALA A N 1
ATOM 2260 C CA . ALA A 1 301 ? -1.894 8.833 31.183 1.00 64.44 301 ALA A CA 1
ATOM 2261 C C . ALA A 1 301 ? -0.741 8.727 32.193 1.00 64.44 301 ALA A C 1
ATOM 2263 O O . ALA A 1 301 ? -0.770 9.323 33.265 1.00 64.44 301 ALA A O 1
ATOM 2264 N N . ARG A 1 302 ? 0.257 7.887 31.904 1.00 58.25 302 ARG A N 1
ATOM 2265 C CA . ARG A 1 302 ? 1.453 7.739 32.722 1.00 58.25 302 ARG A CA 1
ATOM 2266 C C . ARG A 1 302 ? 2.364 8.920 32.403 1.00 58.25 302 ARG A C 1
ATOM 2268 O O . ARG A 1 302 ? 2.825 9.030 31.261 1.00 58.25 302 ARG A O 1
ATOM 2275 N N . PRO A 1 303 ? 2.652 9.794 33.383 1.00 47.34 303 PRO A N 1
ATOM 2276 C CA . PRO A 1 303 ? 3.675 10.816 33.222 1.00 47.34 303 PRO A CA 1
ATOM 2277 C C . PRO A 1 303 ? 4.989 10.129 32.821 1.00 47.34 303 PRO A C 1
ATOM 2279 O O . PRO A 1 303 ? 5.480 9.270 33.549 1.00 47.34 303 PRO A O 1
ATOM 2282 N N . GLY A 1 304 ? 5.522 10.452 31.640 1.00 54.16 304 GLY A N 1
ATOM 2283 C CA . GLY A 1 304 ? 6.784 9.891 31.136 1.00 54.16 304 GLY A CA 1
ATOM 2284 C C . GLY A 1 304 ? 6.687 8.808 30.050 1.00 54.16 304 GLY A C 1
ATOM 2285 O O . GLY A 1 304 ? 7.731 8.361 29.579 1.00 54.16 304 GLY A O 1
ATOM 2286 N N . ALA A 1 305 ? 5.494 8.419 29.580 1.00 52.22 305 ALA A N 1
ATOM 2287 C CA . ALA A 1 305 ? 5.359 7.443 28.482 1.00 52.22 305 ALA A CA 1
ATOM 2288 C C . ALA A 1 305 ? 6.018 7.902 27.157 1.00 52.22 305 ALA A C 1
ATOM 2290 O O . ALA A 1 305 ? 6.527 7.087 26.393 1.00 52.22 305 ALA A O 1
ATOM 2291 N N . LEU A 1 306 ? 6.107 9.217 26.918 1.00 48.12 306 LEU A N 1
ATOM 2292 C CA . LEU A 1 306 ? 6.837 9.769 25.768 1.00 48.12 306 LEU A CA 1
ATOM 2293 C C . LEU A 1 306 ? 8.366 9.623 25.891 1.00 48.12 306 LEU A C 1
ATOM 2295 O O . LEU A 1 306 ? 9.052 9.580 24.876 1.00 48.12 306 LEU A O 1
ATOM 2299 N N . ALA A 1 307 ? 8.910 9.513 27.109 1.00 48.06 307 ALA A N 1
ATOM 2300 C CA . ALA A 1 307 ? 10.351 9.362 27.328 1.00 48.06 307 ALA A CA 1
ATOM 2301 C C . ALA A 1 307 ? 10.828 7.909 27.154 1.00 48.06 307 ALA A C 1
ATOM 2303 O O . ALA A 1 307 ? 11.972 7.674 26.779 1.00 48.06 307 ALA A O 1
ATOM 2304 N N . THR A 1 308 ? 9.954 6.925 27.392 1.00 41.22 308 THR A N 1
ATOM 2305 C CA . THR A 1 308 ? 10.287 5.493 27.277 1.00 41.22 308 THR A CA 1
ATOM 2306 C C . THR A 1 308 ? 10.179 4.971 25.845 1.00 41.22 308 THR A C 1
ATOM 2308 O O . THR A 1 308 ? 10.960 4.102 25.466 1.00 41.22 308 THR A O 1
ATOM 2311 N N . ALA A 1 309 ? 9.308 5.550 25.012 1.00 39.94 309 ALA A N 1
ATOM 2312 C CA . ALA A 1 309 ? 9.231 5.208 23.588 1.00 39.94 309 ALA A CA 1
ATOM 2313 C C . ALA A 1 309 ? 10.523 5.548 22.813 1.00 39.94 309 ALA A C 1
ATOM 2315 O O . ALA A 1 309 ? 10.857 4.852 21.862 1.00 39.94 309 ALA A O 1
ATOM 2316 N N . ALA A 1 310 ? 11.282 6.562 23.246 1.00 42.59 310 ALA A N 1
ATOM 2317 C CA . ALA A 1 310 ? 12.587 6.899 22.666 1.00 42.59 310 ALA A CA 1
ATOM 2318 C C . ALA A 1 310 ? 13.738 6.000 23.168 1.00 42.59 310 ALA A C 1
ATOM 2320 O O . ALA A 1 310 ? 14.783 5.923 22.526 1.00 42.59 310 ALA A O 1
ATOM 2321 N N . ALA A 1 311 ? 13.557 5.328 24.311 1.00 38.72 311 ALA A N 1
ATOM 2322 C CA . ALA A 1 311 ? 14.586 4.503 24.948 1.00 38.72 311 ALA A CA 1
ATOM 2323 C C . ALA A 1 311 ? 14.552 3.027 24.509 1.00 38.72 311 ALA A C 1
ATOM 2325 O O . ALA A 1 311 ? 15.539 2.327 24.692 1.00 38.72 311 ALA A O 1
ATOM 2326 N N . LEU A 1 312 ? 13.445 2.555 23.922 1.00 36.88 312 LEU A N 1
ATOM 2327 C CA . LEU A 1 312 ? 13.296 1.184 23.397 1.00 36.88 312 LEU A CA 1
ATOM 2328 C C . LEU A 1 312 ? 13.698 1.039 21.916 1.00 36.88 312 LEU A C 1
ATOM 2330 O O . LEU A 1 312 ? 13.528 -0.027 21.332 1.00 36.88 312 LEU A O 1
ATOM 2334 N N . THR A 1 313 ? 14.224 2.105 21.309 1.00 39.47 313 THR A N 1
ATOM 2335 C CA . THR A 1 313 ? 14.747 2.127 19.930 1.00 39.47 313 THR A CA 1
ATOM 2336 C C . THR A 1 313 ? 16.263 2.369 19.865 1.00 39.47 313 THR A C 1
ATOM 2338 O O . THR A 1 313 ? 16.767 2.772 18.817 1.00 39.47 313 THR A O 1
ATOM 2341 N N . GLN A 1 314 ? 16.985 2.154 20.971 1.00 36.75 314 GLN A N 1
ATOM 2342 C CA . GLN A 1 314 ? 18.450 2.018 21.009 1.00 36.75 314 GLN A CA 1
ATOM 2343 C C . GLN A 1 314 ? 18.818 0.571 21.322 1.00 36.75 314 GLN A C 1
ATOM 2345 O O . GLN A 1 314 ? 19.824 0.105 20.745 1.00 36.75 314 GLN A O 1
#

Secondary structure (DSSP, 8-state):
----PPP--HHHHHHHHHHHHHHHHHHHHHHHHHHHHHHHHHHHHHHHHHHHHHHHHHHHHHHHHHHHS-SSSSPPPHHHHHHHHHHHHHTT-HHHHHHHHHHHH---S-TT----SSS-----SS-HHHHHHHHHHHHHSS-HHHHHHHHHHHHHHGGGS-TT-GGGS-TTTSS---TTS-HHHHHHHHHHHHHHHHTS--BHHHHHHHHHHHHHHHHH---HHHHHHHHHHHHHHHHHHHHTT--EEEETTTTEEEEHHHHHHHHTT----SSHHHHHHHHHHHHHHHHHHHHPBPPP--TTHHHHHTTTT-

Foldseek 3Di:
DDDDDDDDDPPVVVVVVVVVVVVVVVVVVVVVVVVVVVVVVVVVVVVVVVVVLVVVLVVQLVVLVCLCPPPPPDHRQLVSVLVSLLSCLVSLNLVVSLVSCCVQQDDPPDPPDDPPPDDDDPPRSYDLLSLLSSLLSQCVHPDLNSLLSSLQVLLVCLLVAALLDPSNHRPCQFLNPDQPRDPNSLLSNLNSLLNNLLSDAQAPSSLLSSLQSLLSNLVPHPDLLSLQLSLLLLLLQLVLCVVLVPAWDQGDPVRDIDGSVSSVVSNVSHDAHPDPVSNVVSVVSSVSSSVSNVVYDYDPPDVCPVVVVVVVVD